Protein AF-A0A812TT25-F1 (afdb_monomer_lite)

Sequence (310 aa):
MDATADAKPEPTDAAASSKVSEPQVAGNPTLAGEDAKLSSTEPATPAPKAGKKRAAADGGAATKAAKRQKVELTVGDKGVFFTTVNTGGAANAKRDLQNLLEDVQGADAKMARQDENAPPGKPKFVPCTEAGKGSGLLKLVSDSPEPSKVVSQMLEAQRAGFLSTGMATASRLICRVLPLDNLCKPFLEDFRQLAQAVLPPHLGADVAATTWALEFKARNTNTLKKEAVLEVLDAIIPKGHHKVNLNDPAKCILVEVQPSWCGLSVVENWARLKKYNLHALTTPEDNKTKVSNAVFEEVKKPEEPNAKAE

Foldseek 3Di:
DDDDDDDDDDDDDDDDDDDDDDDDDDDDDDDDDDDDDDDDDDDDDDDDDDDDDDDDDDDDPPDDPPPLPQPDDAWQWWWKKFFWPALVCAVVLVVLVQVLLQVLVVVVQVVPDPDDDDRQPRFDFCWHPQDDRRMTITITPHPDDFQQVSLVSSLVVQLVVCVVPVARPGDNGIFFIGTFRTKFFQALVRLLVVCLVAPCVPQNPPDQAFEEEEDEDEDPDDRDDPVSNVVSVPVGHDPPRYHYDPQAGQWYWYWYHGNGMIGTDIHGCCVVSVNRTSNVSNDDPVPPPPPVVVVVVVVPDDDDDDDDDD

Radius of gyration: 32.61 Å; chains: 1; bounding box: 88×104×83 Å

pLDDT: mean 71.43, std 26.42, range [25.91, 98.25]

Secondary structure (DSSP, 8-state):
--------------------------------------------------------------------------TT--EEEEEESSSTTHHHHHHHHHHHHHHHHHHHHHHT-SS-S-PPPP--EEEES---TTEEEEEE-SS-S-HHHHHHHHHHHHHHHHHHHSS--S-TTEEEEEEESEEE-SSHHHHHHHHHHHSHHHHSTTSPP-EEEEEEEE-S--SS-HHHHHHHHHHHSPTTTSEE-SSS-SEEEEEEE-SS-EEEEEES-TTTTTTTBHHHHSS-GGGTHHHHHHHHHTT--PPPP-----

Structure (mmCIF, N/CA/C/O backbone):
data_AF-A0A812TT25-F1
#
_entry.id   AF-A0A812TT25-F1
#
loop_
_atom_site.group_PDB
_atom_site.id
_atom_site.type_symbol
_atom_site.label_atom_id
_atom_site.label_alt_id
_atom_site.label_comp_id
_atom_site.label_asym_id
_atom_site.label_entity_id
_atom_site.label_seq_id
_atom_site.pdbx_PDB_ins_code
_atom_site.Cartn_x
_atom_site.Cartn_y
_atom_site.Cartn_z
_atom_site.occupancy
_atom_site.B_iso_or_equiv
_atom_site.auth_seq_id
_atom_site.auth_comp_id
_atom_site.auth_asym_id
_atom_site.auth_atom_id
_atom_site.pdbx_PDB_model_num
ATOM 1 N N . MET A 1 1 ? 3.046 -49.286 -42.735 1.00 41.19 1 MET A N 1
ATOM 2 C CA . MET A 1 1 ? 3.312 -48.514 -43.965 1.00 41.19 1 MET A CA 1
ATOM 3 C C . MET A 1 1 ? 3.799 -47.154 -43.477 1.00 41.19 1 MET A C 1
ATOM 5 O O . MET A 1 1 ? 2.972 -46.293 -43.237 1.00 41.19 1 MET A O 1
ATOM 9 N N . ASP A 1 2 ? 4.997 -47.020 -42.913 1.00 34.22 2 ASP A N 1
ATOM 10 C CA . ASP A 1 2 ? 6.355 -47.307 -43.419 1.00 34.22 2 ASP A CA 1
ATOM 11 C C . ASP A 1 2 ? 6.834 -46.332 -44.514 1.00 34.22 2 ASP A C 1
ATOM 13 O O . ASP A 1 2 ? 6.044 -45.980 -45.388 1.00 34.22 2 ASP A O 1
ATOM 17 N N . ALA A 1 3 ? 8.129 -45.986 -44.431 1.00 38.94 3 ALA A N 1
ATOM 18 C CA . ALA A 1 3 ? 8.952 -44.970 -45.123 1.00 38.94 3 ALA A CA 1
ATOM 19 C C . ALA A 1 3 ? 8.911 -43.534 -44.518 1.00 38.94 3 ALA A C 1
ATOM 21 O O . ALA A 1 3 ? 7.866 -42.894 -44.557 1.00 38.94 3 ALA A O 1
ATOM 22 N N . THR A 1 4 ? 9.940 -42.964 -43.847 1.00 39.00 4 THR A N 1
ATOM 23 C CA . THR A 1 4 ? 11.412 -42.855 -44.118 1.00 39.00 4 THR A CA 1
ATOM 24 C C . THR A 1 4 ? 11.659 -41.981 -45.359 1.00 39.00 4 THR A C 1
ATOM 26 O O . THR A 1 4 ? 11.001 -42.223 -46.358 1.00 39.00 4 THR A O 1
ATOM 29 N N . ALA A 1 5 ? 12.535 -40.977 -45.478 1.00 41.97 5 ALA A N 1
ATOM 30 C CA . ALA A 1 5 ? 13.573 -40.261 -44.720 1.00 41.97 5 ALA A CA 1
ATOM 31 C C . ALA A 1 5 ? 13.762 -38.895 -45.445 1.00 41.97 5 ALA A C 1
ATOM 33 O O . ALA A 1 5 ? 13.260 -38.749 -46.556 1.00 41.97 5 ALA A O 1
ATOM 34 N N . ASP A 1 6 ? 14.458 -37.910 -44.862 1.00 37.94 6 ASP A N 1
ATOM 35 C CA . ASP A 1 6 ? 15.754 -37.414 -45.385 1.00 37.94 6 ASP A CA 1
ATOM 36 C C . ASP A 1 6 ? 16.294 -36.234 -44.551 1.00 37.94 6 ASP A C 1
ATOM 38 O O . ASP A 1 6 ? 15.542 -35.505 -43.902 1.00 37.94 6 ASP A O 1
ATOM 42 N N . ALA A 1 7 ? 17.616 -36.090 -44.520 1.00 38.34 7 ALA A N 1
ATOM 43 C CA . ALA A 1 7 ? 18.377 -35.340 -43.532 1.00 38.34 7 ALA A CA 1
ATOM 44 C C . ALA A 1 7 ? 19.439 -34.429 -44.176 1.00 38.34 7 ALA A C 1
ATOM 46 O O . ALA A 1 7 ? 20.181 -34.879 -45.039 1.00 38.34 7 ALA A O 1
ATOM 47 N N . LYS A 1 8 ? 19.620 -33.237 -43.569 1.00 38.69 8 LYS A N 1
ATOM 48 C CA . LYS A 1 8 ? 20.860 -32.409 -43.489 1.00 38.69 8 LYS A CA 1
ATOM 49 C C . LYS A 1 8 ? 21.307 -31.712 -44.825 1.00 38.69 8 LYS A C 1
ATOM 51 O O . LYS A 1 8 ? 20.919 -32.189 -45.882 1.00 38.69 8 LYS A O 1
ATOM 56 N N . PRO A 1 9 ? 22.106 -30.602 -44.835 1.00 50.44 9 PRO A N 1
ATOM 57 C CA . PRO A 1 9 ? 23.023 -30.212 -43.767 1.00 50.44 9 PRO A CA 1
ATOM 58 C C . PRO A 1 9 ? 23.307 -28.737 -43.401 1.00 50.44 9 PRO A C 1
ATOM 60 O O . PRO A 1 9 ? 23.050 -27.800 -44.145 1.00 50.44 9 PRO A O 1
ATOM 63 N N . GLU A 1 10 ? 23.889 -28.596 -42.197 1.00 40.06 10 GLU A N 1
ATOM 64 C CA . GLU A 1 10 ? 24.767 -27.499 -41.746 1.00 40.06 10 GLU A CA 1
ATOM 65 C C . GLU A 1 10 ? 26.017 -27.361 -42.629 1.00 40.06 10 GLU A C 1
ATOM 67 O O . GLU A 1 10 ? 26.459 -28.338 -43.240 1.00 40.06 10 GLU A O 1
ATOM 72 N N . PRO A 1 11 ? 26.697 -26.210 -42.521 1.00 49.78 11 PRO A N 1
ATOM 73 C CA . PRO A 1 11 ? 28.134 -26.270 -42.288 1.00 49.78 11 PRO A CA 1
ATOM 74 C C . PRO A 1 11 ? 28.608 -25.386 -41.122 1.00 49.78 11 PRO A C 1
ATOM 76 O O . PRO A 1 11 ? 28.204 -24.237 -40.951 1.00 49.78 11 PRO A O 1
ATOM 79 N N . THR A 1 12 ? 29.522 -25.972 -40.356 1.00 37.78 12 THR A N 1
ATOM 80 C CA . THR A 1 12 ? 30.489 -25.374 -39.430 1.00 37.78 12 THR A CA 1
ATOM 81 C C . THR A 1 12 ? 31.593 -24.627 -40.197 1.00 37.78 12 THR A C 1
ATOM 83 O O . THR A 1 12 ? 31.915 -25.030 -41.312 1.00 37.78 12 THR A O 1
ATOM 86 N N . ASP A 1 13 ? 32.208 -23.579 -39.628 1.00 31.45 13 ASP A N 1
ATOM 87 C CA . ASP A 1 13 ? 33.547 -23.640 -38.990 1.00 31.45 13 ASP A CA 1
ATOM 88 C C . ASP A 1 13 ? 34.232 -22.260 -38.773 1.00 31.45 13 ASP A C 1
ATOM 90 O O . ASP A 1 13 ? 34.031 -21.307 -39.521 1.00 31.45 13 ASP A O 1
ATOM 94 N N . ALA A 1 14 ? 35.126 -22.262 -37.776 1.00 32.16 14 ALA A N 1
ATOM 95 C CA . ALA A 1 14 ? 36.433 -21.593 -37.695 1.00 32.16 14 ALA A CA 1
ATOM 96 C C . ALA A 1 14 ? 36.598 -20.082 -37.369 1.00 32.16 14 ALA A C 1
ATOM 98 O O . ALA A 1 14 ? 36.587 -19.194 -38.216 1.00 32.16 14 ALA A O 1
ATOM 99 N N . ALA A 1 15 ? 36.915 -19.856 -36.086 1.00 30.48 15 ALA A N 1
ATOM 100 C CA . ALA A 1 15 ? 38.048 -19.108 -35.506 1.00 30.48 15 ALA A CA 1
ATOM 101 C C . ALA A 1 15 ? 39.016 -18.278 -36.392 1.00 30.48 15 ALA A C 1
ATOM 103 O O . ALA A 1 15 ? 39.596 -18.801 -37.338 1.00 30.48 15 ALA A O 1
ATOM 104 N N . ALA A 1 16 ? 39.385 -17.074 -35.912 1.00 32.28 16 ALA A N 1
ATOM 105 C CA . ALA A 1 16 ? 40.768 -16.558 -35.930 1.00 32.28 16 ALA A CA 1
ATOM 106 C C . ALA A 1 16 ? 40.976 -15.349 -34.986 1.00 32.28 16 ALA A C 1
ATOM 108 O O . ALA A 1 16 ? 40.164 -14.428 -34.923 1.00 32.28 16 ALA A O 1
ATOM 109 N N . SER A 1 17 ? 42.103 -15.379 -34.271 1.00 29.30 17 SER A N 1
ATOM 110 C CA . SER A 1 17 ? 42.603 -14.409 -33.289 1.00 29.30 17 SER A CA 1
ATOM 111 C C . SER A 1 17 ? 43.338 -13.189 -33.887 1.00 29.30 17 SER A C 1
ATOM 113 O O . SER A 1 17 ? 43.865 -13.246 -34.992 1.00 29.30 17 SER A O 1
ATOM 115 N N . SER A 1 18 ? 43.459 -12.157 -33.034 1.00 30.62 18 SER A N 1
ATOM 116 C CA . SER A 1 18 ? 44.638 -11.298 -32.752 1.00 30.62 18 SER A CA 1
ATOM 117 C C . SER A 1 18 ? 45.264 -10.359 -33.807 1.00 30.62 18 SER A C 1
ATOM 119 O O . SER A 1 18 ? 45.838 -10.788 -34.801 1.00 30.62 18 SER A O 1
ATOM 121 N N . LYS A 1 19 ? 45.350 -9.063 -33.441 1.00 31.25 19 LYS A N 1
ATOM 122 C CA . LYS A 1 19 ? 46.565 -8.196 -33.412 1.00 31.25 19 LYS A CA 1
ATOM 123 C C . LYS A 1 19 ? 46.183 -6.814 -32.838 1.00 31.25 19 LYS A C 1
ATOM 125 O O . LYS A 1 19 ? 45.211 -6.231 -33.290 1.00 31.25 19 LYS A O 1
ATOM 130 N N . VAL A 1 20 ? 46.708 -6.390 -31.682 1.00 29.56 20 VAL A N 1
ATOM 131 C CA . VAL A 1 20 ? 48.016 -5.730 -31.439 1.00 29.56 20 VAL A CA 1
ATOM 132 C C . VAL A 1 20 ? 48.133 -4.368 -32.127 1.00 29.56 20 VAL A C 1
ATOM 134 O O . VAL A 1 20 ? 48.333 -4.331 -33.336 1.00 29.56 20 VAL A O 1
ATOM 137 N N . SER A 1 21 ? 48.127 -3.294 -31.324 1.00 31.95 21 SER A N 1
ATOM 138 C CA . SER A 1 21 ? 48.966 -2.097 -31.525 1.00 31.95 21 SER A CA 1
ATOM 139 C C . SER A 1 21 ? 48.821 -1.099 -30.359 1.00 31.95 21 SER A C 1
ATOM 141 O O . SER A 1 21 ? 47.980 -0.207 -30.388 1.00 31.95 21 SER A O 1
ATOM 143 N N . GLU A 1 22 ? 49.662 -1.264 -29.338 1.00 31.08 22 GLU A N 1
ATOM 144 C CA . GLU A 1 22 ? 50.400 -0.165 -28.683 1.00 31.08 22 GLU A CA 1
ATOM 145 C C . GLU A 1 22 ? 51.738 -0.036 -29.455 1.00 31.08 22 GLU A C 1
ATOM 147 O O . GLU A 1 22 ? 52.138 -1.051 -30.048 1.00 31.08 22 GLU A O 1
ATOM 152 N N . PRO A 1 23 ? 52.456 1.116 -29.488 1.00 40.62 23 PRO A N 1
ATOM 153 C CA . PRO A 1 23 ? 53.221 1.525 -28.296 1.00 40.62 23 PRO A CA 1
ATOM 154 C C . PRO A 1 23 ? 53.642 3.022 -28.148 1.00 40.62 23 PRO A C 1
ATOM 156 O O . PRO A 1 23 ? 53.534 3.830 -29.065 1.00 40.62 23 PRO A O 1
ATOM 159 N N . GLN A 1 24 ? 54.268 3.278 -26.983 1.00 29.53 24 GLN A N 1
ATOM 160 C CA . GLN A 1 24 ? 55.264 4.313 -26.591 1.00 29.53 24 GLN A CA 1
ATOM 161 C C . GLN A 1 24 ? 54.741 5.687 -26.128 1.00 29.53 24 GLN A C 1
ATOM 163 O O . GLN A 1 24 ? 54.019 6.362 -26.844 1.00 29.53 24 GLN A O 1
ATOM 168 N N . VAL A 1 25 ? 54.968 6.128 -24.878 1.00 32.81 25 VAL A N 1
ATOM 169 C CA . VAL A 1 25 ? 56.215 6.396 -24.103 1.00 32.81 25 VAL A CA 1
ATOM 170 C C . VAL A 1 25 ? 57.034 7.578 -24.631 1.00 32.81 25 VAL A C 1
ATOM 172 O O . VAL A 1 25 ? 57.795 7.435 -25.578 1.00 32.81 25 VAL A O 1
ATOM 175 N N . ALA A 1 26 ? 56.936 8.700 -23.913 1.00 30.52 26 ALA A N 1
ATOM 176 C CA . ALA A 1 26 ? 57.970 9.695 -23.583 1.00 30.52 26 ALA A CA 1
ATOM 177 C C . ALA A 1 26 ? 57.250 10.773 -22.745 1.00 30.52 26 ALA A C 1
ATOM 179 O O . ALA A 1 26 ? 56.119 11.116 -23.057 1.00 30.52 26 ALA A O 1
ATOM 180 N N . GLY A 1 27 ? 57.732 11.360 -21.660 1.00 28.36 27 GLY A N 1
ATOM 181 C CA . GLY A 1 27 ? 59.030 11.446 -21.015 1.00 28.36 27 GLY A CA 1
ATOM 182 C C . GLY A 1 27 ? 58.914 12.683 -20.112 1.00 28.36 27 GLY A C 1
ATOM 183 O O . GLY A 1 27 ? 58.433 13.721 -20.558 1.00 28.36 27 GLY A O 1
ATOM 184 N N . ASN A 1 28 ? 59.264 12.562 -18.833 1.00 30.75 28 ASN A N 1
ATOM 185 C CA . ASN A 1 28 ? 59.378 13.712 -17.928 1.00 30.75 28 ASN A CA 1
ATOM 186 C C . ASN A 1 28 ? 60.620 14.540 -18.334 1.00 30.75 28 ASN A C 1
ATOM 188 O O . ASN A 1 28 ? 61.558 13.955 -18.888 1.00 30.75 28 ASN A O 1
ATOM 192 N N . PRO A 1 29 ? 60.694 15.848 -18.025 1.00 42.50 29 PRO A N 1
ATOM 193 C CA . PRO A 1 29 ? 61.458 16.187 -16.823 1.00 42.50 29 PRO A CA 1
ATOM 194 C C . PRO A 1 29 ? 60.989 17.421 -16.020 1.00 42.50 29 PRO A C 1
ATOM 196 O O . PRO A 1 29 ? 60.256 18.294 -16.469 1.00 42.50 29 PRO A O 1
ATOM 199 N N . THR A 1 30 ? 61.510 17.407 -14.796 1.00 27.84 30 THR A N 1
ATOM 200 C CA . THR A 1 30 ? 61.499 18.297 -13.626 1.00 27.84 30 THR A CA 1
ATOM 201 C C . THR A 1 30 ? 62.079 19.716 -13.827 1.00 27.84 30 THR A C 1
ATOM 203 O O . THR A 1 30 ? 62.842 19.933 -14.763 1.00 27.84 30 THR A O 1
ATOM 206 N N . LEU A 1 31 ? 61.856 20.564 -12.796 1.00 31.16 31 LEU A N 1
ATOM 207 C CA . LEU A 1 31 ? 62.651 21.713 -12.266 1.00 31.16 31 LEU A CA 1
ATOM 208 C C . LEU A 1 31 ? 62.048 23.103 -12.578 1.00 31.16 31 LEU A C 1
ATOM 210 O O . LEU A 1 31 ? 61.573 23.314 -13.681 1.00 31.16 31 LEU A O 1
ATOM 214 N N . ALA A 1 32 ? 62.047 24.127 -11.712 1.00 29.14 32 ALA A N 1
ATOM 215 C CA . ALA A 1 32 ? 62.509 24.347 -10.331 1.00 29.14 32 ALA A CA 1
ATOM 216 C C . ALA A 1 32 ? 62.041 25.752 -9.840 1.00 29.14 32 ALA A C 1
ATOM 218 O O . ALA A 1 32 ? 61.610 26.562 -10.660 1.00 29.14 32 ALA A O 1
ATOM 219 N N . GLY A 1 33 ? 62.218 26.036 -8.536 1.00 28.69 33 GLY A N 1
ATOM 220 C CA . GLY A 1 33 ? 62.351 27.382 -7.926 1.00 28.69 33 GLY A CA 1
ATOM 221 C C . GLY A 1 33 ? 61.237 27.743 -6.922 1.00 28.69 33 GLY A C 1
ATOM 222 O O . GLY A 1 33 ? 60.104 27.923 -7.352 1.00 28.69 33 GLY A O 1
ATOM 223 N N . GLU A 1 34 ? 61.409 27.686 -5.585 1.00 28.39 34 GLU A N 1
ATOM 224 C CA . GLU A 1 34 ? 62.194 28.583 -4.674 1.00 28.39 34 GLU A CA 1
ATOM 225 C C . GLU A 1 34 ? 61.792 30.070 -4.811 1.00 28.39 34 GLU A C 1
ATOM 227 O O . GLU A 1 34 ? 61.643 30.548 -5.927 1.00 28.39 34 GLU A O 1
ATOM 232 N N . ASP A 1 35 ? 61.637 30.932 -3.798 1.00 26.80 35 ASP A N 1
ATOM 233 C CA . ASP A 1 35 ? 61.625 30.895 -2.328 1.00 26.80 35 ASP A CA 1
ATOM 234 C C . ASP A 1 35 ? 61.236 32.319 -1.830 1.00 26.80 35 ASP A C 1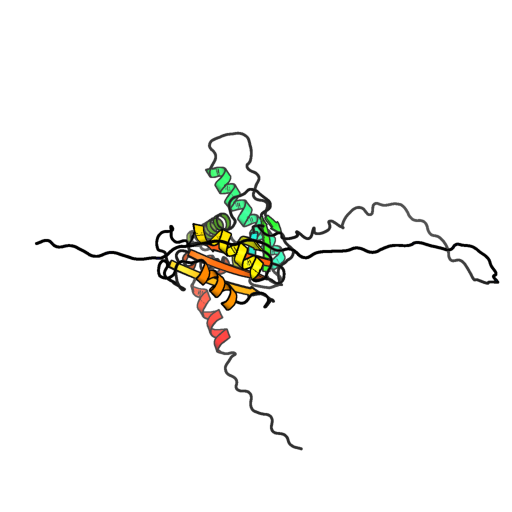
ATOM 236 O O . ASP A 1 35 ? 61.383 33.282 -2.581 1.00 26.80 35 ASP A O 1
ATOM 240 N N . ALA A 1 36 ? 60.872 32.448 -0.540 1.00 28.58 36 ALA A N 1
ATOM 241 C CA . ALA A 1 36 ? 61.045 33.640 0.336 1.00 28.58 36 ALA A CA 1
ATOM 242 C C . ALA A 1 36 ? 60.267 34.973 0.061 1.00 28.58 36 ALA A C 1
ATOM 244 O O . ALA A 1 36 ? 59.957 35.314 -1.067 1.00 28.58 36 ALA A O 1
ATOM 245 N N . LYS A 1 37 ? 59.975 35.903 1.000 1.00 26.70 37 LYS A N 1
ATOM 246 C CA . LYS A 1 37 ? 59.891 36.009 2.482 1.00 26.70 37 LYS A CA 1
ATOM 247 C C . LYS A 1 37 ? 59.516 37.483 2.859 1.00 26.70 37 LYS A C 1
ATOM 249 O O . LYS A 1 37 ? 60.154 38.396 2.362 1.00 26.70 37 LYS A O 1
ATOM 254 N N . LEU A 1 38 ? 58.536 37.659 3.768 1.00 27.84 38 LEU A N 1
ATOM 255 C CA . LEU A 1 38 ? 58.226 38.722 4.783 1.00 27.84 38 LEU A CA 1
ATOM 256 C C . LEU A 1 38 ? 58.366 40.274 4.595 1.00 27.84 38 LEU A C 1
ATOM 258 O O . LEU A 1 38 ? 59.394 40.777 4.165 1.00 27.84 38 LEU A O 1
ATOM 262 N N . SER A 1 39 ? 57.426 40.962 5.302 1.00 26.89 39 SER A N 1
ATOM 263 C CA . SER A 1 39 ? 57.513 42.242 6.088 1.00 26.89 39 SER A CA 1
ATOM 264 C C . SER A 1 39 ? 57.244 43.556 5.327 1.00 26.89 39 SER A C 1
ATOM 266 O O . SER A 1 39 ? 57.745 43.702 4.228 1.00 26.89 39 SER A O 1
ATOM 268 N N . SER A 1 40 ? 56.561 44.621 5.787 1.00 29.09 40 SER A N 1
ATOM 269 C CA . SER A 1 40 ? 55.782 45.073 6.972 1.00 29.09 40 SER A CA 1
ATOM 270 C C . SER A 1 40 ? 55.202 46.472 6.622 1.00 29.09 40 SER A C 1
ATOM 272 O O . SER A 1 40 ? 55.691 47.081 5.670 1.00 29.09 40 SER A O 1
ATOM 274 N N . THR A 1 41 ? 54.234 47.012 7.390 1.00 25.91 41 THR A N 1
ATOM 275 C CA . THR A 1 41 ? 54.197 48.375 8.022 1.00 25.91 41 THR A CA 1
ATOM 276 C C . THR A 1 41 ? 52.752 48.902 8.210 1.00 25.91 41 THR A C 1
ATOM 278 O O . THR A 1 41 ? 51.931 48.854 7.300 1.00 25.91 41 THR A O 1
ATOM 281 N N . GLU A 1 42 ? 52.471 49.383 9.425 1.00 29.00 42 GLU A N 1
ATOM 282 C CA . GLU A 1 42 ? 51.241 50.003 9.983 1.00 29.00 42 GLU A CA 1
ATOM 283 C C . GLU A 1 42 ? 51.224 51.551 9.765 1.00 29.00 42 GLU A C 1
ATOM 285 O O . GLU A 1 42 ? 52.270 52.042 9.327 1.00 29.00 42 GLU A O 1
ATOM 290 N N . PRO A 1 43 ? 50.153 52.365 10.050 1.00 35.91 43 PRO A N 1
ATOM 291 C CA . PRO A 1 43 ? 49.751 52.727 11.443 1.00 35.91 43 PRO A CA 1
ATOM 292 C C . PRO A 1 43 ? 48.290 53.235 11.762 1.00 35.91 43 PRO A C 1
ATOM 294 O O . PRO A 1 43 ? 47.587 53.767 10.911 1.00 35.91 43 PRO A O 1
ATOM 297 N N . ALA A 1 44 ? 47.935 53.162 13.068 1.00 26.22 44 ALA A N 1
ATOM 298 C CA . ALA A 1 44 ? 47.225 54.118 13.984 1.00 26.22 44 ALA A CA 1
ATOM 299 C C . ALA A 1 44 ? 45.671 54.416 14.006 1.00 26.22 44 ALA A C 1
ATOM 301 O O . ALA A 1 44 ? 45.157 55.177 13.196 1.00 26.22 44 ALA A O 1
ATOM 302 N N . THR A 1 45 ? 45.002 53.877 15.063 1.00 30.09 45 THR A N 1
ATOM 303 C CA . THR A 1 45 ? 43.990 54.308 16.122 1.00 30.09 45 THR A CA 1
ATOM 304 C C . THR A 1 45 ? 43.175 55.651 16.033 1.00 30.09 45 THR A C 1
ATOM 306 O O . THR A 1 45 ? 43.673 56.543 15.358 1.00 30.09 45 THR A O 1
ATOM 309 N N . PRO A 1 46 ? 42.030 55.930 16.773 1.00 37.88 46 PRO A N 1
ATOM 310 C CA . PRO A 1 46 ? 41.502 55.339 18.039 1.00 37.88 46 PRO A CA 1
ATOM 311 C C . PRO A 1 46 ? 39.950 55.189 18.290 1.00 37.88 46 PRO A C 1
ATOM 313 O O . PRO A 1 46 ? 39.114 55.475 17.444 1.00 37.88 46 PRO A O 1
ATOM 316 N N . ALA A 1 47 ? 39.613 54.693 19.505 1.00 30.91 47 ALA A N 1
ATOM 317 C CA . ALA A 1 47 ? 38.351 54.152 20.092 1.00 30.91 47 ALA A CA 1
ATOM 318 C C . ALA A 1 47 ? 37.147 55.114 20.358 1.00 30.91 47 ALA A C 1
ATOM 320 O O . ALA A 1 47 ? 37.297 56.320 20.170 1.00 30.91 47 ALA A O 1
ATOM 321 N N . PRO A 1 48 ? 35.972 54.633 20.883 1.00 34.72 48 PRO A N 1
ATOM 322 C CA . PRO A 1 48 ? 35.749 54.635 22.355 1.00 34.72 48 PRO A CA 1
ATOM 323 C C . PRO A 1 48 ? 34.783 53.580 23.010 1.00 34.72 48 PRO A C 1
ATOM 325 O O . PRO A 1 48 ? 33.787 53.156 22.443 1.00 34.72 48 PRO A O 1
ATOM 328 N N . LYS A 1 49 ? 35.076 53.301 24.301 1.00 27.73 49 LYS A N 1
ATOM 329 C CA . LYS A 1 49 ? 34.241 53.162 25.540 1.00 27.73 49 LYS A CA 1
ATOM 330 C C . LYS A 1 49 ? 33.196 52.035 25.803 1.00 27.73 49 LYS A C 1
ATOM 332 O O . LYS A 1 49 ? 32.061 52.051 25.355 1.00 27.73 49 LYS A O 1
ATOM 337 N N . ALA A 1 50 ? 33.612 51.192 26.761 1.00 28.55 50 ALA A N 1
ATOM 338 C CA . ALA A 1 50 ? 32.962 50.485 27.884 1.00 28.55 50 ALA A CA 1
ATOM 339 C C . ALA A 1 50 ? 31.448 50.621 28.209 1.00 28.55 50 ALA A C 1
ATOM 341 O O . ALA A 1 50 ? 30.940 51.710 28.468 1.00 28.55 50 ALA A O 1
ATOM 342 N N . GLY A 1 51 ? 30.818 49.457 28.457 1.00 28.12 51 GLY A N 1
ATOM 343 C CA . GLY A 1 51 ? 29.531 49.287 29.150 1.00 28.12 51 GLY A CA 1
ATOM 344 C C . GLY A 1 51 ? 29.430 47.960 29.937 1.00 28.12 51 GLY A C 1
ATOM 345 O O . GLY A 1 51 ? 29.247 46.897 29.363 1.00 28.12 51 GLY A O 1
ATOM 346 N N . LYS A 1 52 ? 29.599 48.066 31.262 1.00 30.14 52 LYS A N 1
ATOM 347 C CA . LYS A 1 52 ? 29.166 47.232 32.415 1.00 30.14 52 LYS A CA 1
ATOM 348 C C . LYS A 1 52 ? 28.763 45.740 32.252 1.00 30.14 52 LYS A C 1
ATOM 350 O O . LYS A 1 52 ? 27.707 45.396 31.735 1.00 30.14 52 LYS A O 1
ATOM 355 N N . LYS A 1 53 ? 29.540 44.888 32.941 1.00 28.38 53 LYS A N 1
ATOM 356 C CA . LYS A 1 53 ? 29.257 43.504 33.385 1.00 28.38 53 LYS A CA 1
ATOM 357 C C . LYS A 1 53 ? 28.011 43.414 34.293 1.00 28.38 53 LYS A C 1
ATOM 359 O O . LYS A 1 53 ? 27.904 44.171 35.257 1.00 28.38 53 LYS A O 1
ATOM 364 N N . ARG A 1 54 ? 27.181 42.383 34.094 1.00 28.62 54 ARG A N 1
ATOM 365 C CA . ARG A 1 54 ? 26.446 41.683 35.167 1.00 28.62 54 ARG A CA 1
ATOM 366 C C . ARG A 1 54 ? 26.670 40.180 35.012 1.00 28.62 54 ARG A C 1
ATOM 368 O O . ARG A 1 54 ? 26.425 39.626 33.948 1.00 28.62 54 ARG A O 1
ATOM 375 N N . ALA A 1 55 ? 27.176 39.559 36.072 1.00 30.19 55 ALA A N 1
ATOM 376 C CA . ALA A 1 55 ? 27.247 38.115 36.233 1.00 30.19 55 ALA A CA 1
ATOM 377 C C . ALA A 1 55 ? 25.905 37.606 36.779 1.00 30.19 55 ALA A C 1
ATOM 379 O O . ALA A 1 55 ? 25.360 38.216 37.699 1.00 30.19 55 ALA A O 1
ATOM 380 N N . ALA A 1 56 ? 25.405 36.496 36.241 1.00 27.61 56 ALA A N 1
ATOM 381 C CA . ALA A 1 56 ? 24.388 35.676 36.887 1.00 27.61 56 ALA A CA 1
ATOM 382 C C . ALA A 1 56 ? 24.572 34.210 36.467 1.00 27.61 56 ALA A C 1
ATOM 384 O O . ALA A 1 56 ? 24.412 33.868 35.302 1.00 27.61 56 ALA A O 1
ATOM 385 N N . ALA A 1 57 ? 24.998 33.432 37.462 1.00 28.02 57 ALA A N 1
ATOM 386 C CA . ALA A 1 57 ? 24.749 32.023 37.749 1.00 28.02 57 ALA A CA 1
ATOM 387 C C . ALA A 1 57 ? 24.492 31.026 36.601 1.00 28.02 57 ALA A C 1
ATOM 389 O O . ALA A 1 57 ? 23.492 31.068 35.890 1.00 28.02 57 ALA A O 1
ATOM 390 N N . ASP A 1 58 ? 25.404 30.056 36.577 1.00 30.59 58 ASP A N 1
ATOM 391 C CA . ASP A 1 58 ? 25.270 28.677 36.121 1.00 30.59 58 ASP A CA 1
ATOM 392 C C . ASP A 1 58 ? 23.916 28.034 36.487 1.00 30.59 58 ASP A C 1
ATOM 394 O O . ASP A 1 58 ? 23.390 28.216 37.587 1.00 30.59 58 ASP A O 1
ATOM 398 N N . GLY A 1 59 ? 23.356 27.290 35.534 1.00 27.39 59 GLY A N 1
ATOM 399 C CA . GLY A 1 59 ? 22.014 26.721 35.608 1.00 27.39 59 GLY A CA 1
ATOM 400 C C . GLY A 1 59 ? 21.608 25.991 34.328 1.00 27.39 59 GLY A C 1
ATOM 401 O O . GLY A 1 59 ? 20.692 26.413 33.633 1.00 27.39 59 GLY A O 1
ATOM 402 N N . GLY A 1 60 ? 22.315 24.905 34.002 1.00 34.16 60 GLY A N 1
ATOM 403 C CA . GLY A 1 60 ? 21.783 23.734 33.288 1.00 34.16 60 GLY A CA 1
ATOM 404 C C . GLY A 1 60 ? 20.928 23.958 32.031 1.00 34.16 60 GLY A C 1
ATOM 405 O O . GLY A 1 60 ? 19.747 23.621 32.018 1.00 34.16 60 GLY A O 1
ATOM 406 N N . ALA A 1 61 ? 21.535 24.378 30.918 1.00 30.14 61 ALA A N 1
ATOM 407 C CA . ALA A 1 61 ? 20.927 24.258 29.588 1.00 30.14 61 ALA A CA 1
ATOM 408 C C . ALA A 1 61 ? 21.223 22.880 28.965 1.00 30.14 61 ALA A C 1
ATOM 410 O O . ALA A 1 61 ? 21.828 22.764 27.902 1.00 30.14 61 ALA A O 1
ATOM 411 N N . ALA A 1 62 ? 20.792 21.815 29.634 1.00 42.78 62 ALA A N 1
ATOM 412 C CA . ALA A 1 62 ? 20.772 20.471 29.074 1.00 42.78 62 ALA A CA 1
ATOM 413 C C . ALA A 1 62 ? 19.328 19.979 29.055 1.00 42.78 62 ALA A C 1
ATOM 415 O O . ALA A 1 62 ? 18.904 19.324 29.996 1.00 42.78 62 ALA A O 1
ATOM 416 N N . THR A 1 63 ? 18.557 20.345 28.023 1.00 43.56 63 THR A N 1
ATOM 417 C CA . THR A 1 63 ? 17.498 19.522 27.390 1.00 43.56 63 THR A CA 1
ATOM 418 C C . THR A 1 63 ? 16.572 20.372 26.517 1.00 43.56 63 THR A C 1
ATOM 420 O O . THR A 1 63 ? 15.787 21.173 27.010 1.00 43.56 63 THR A O 1
ATOM 423 N N . LYS A 1 64 ? 16.647 20.138 25.200 1.00 34.81 64 LYS A N 1
ATOM 424 C CA . LYS A 1 64 ? 15.540 20.069 24.208 1.00 34.81 64 LYS A CA 1
ATOM 425 C C . LYS A 1 64 ? 16.061 20.195 22.769 1.00 34.81 64 LYS A C 1
ATOM 427 O O . LYS A 1 64 ? 15.411 20.733 21.887 1.00 34.81 64 LYS A O 1
ATOM 432 N N . ALA A 1 65 ? 17.218 19.598 22.507 1.00 32.72 65 ALA A N 1
ATOM 433 C CA . ALA A 1 65 ? 17.586 19.131 21.180 1.00 32.72 65 ALA A CA 1
ATOM 434 C C . ALA A 1 65 ? 17.607 17.598 21.211 1.00 32.72 65 ALA A C 1
ATOM 436 O O . ALA A 1 65 ? 18.616 16.966 20.919 1.00 32.72 65 ALA A O 1
ATOM 437 N N . ALA A 1 66 ? 16.473 16.981 21.571 1.00 38.91 66 ALA A N 1
ATOM 438 C CA . ALA A 1 66 ? 16.178 15.639 21.082 1.00 38.91 66 ALA A CA 1
ATOM 439 C C . ALA A 1 66 ? 15.962 15.796 19.574 1.00 38.91 66 ALA A C 1
ATOM 441 O O . ALA A 1 66 ? 14.847 15.986 19.087 1.00 38.91 66 ALA A O 1
ATOM 442 N N . LYS A 1 67 ? 17.092 15.889 18.870 1.00 40.38 67 LYS A N 1
ATOM 443 C CA . LYS A 1 67 ? 17.237 15.971 17.428 1.00 40.38 67 LYS A CA 1
ATOM 444 C C . LYS A 1 67 ? 16.329 14.881 16.880 1.00 40.38 67 LYS A C 1
ATOM 446 O O . LYS A 1 67 ? 16.616 13.705 17.074 1.00 40.38 67 LYS A O 1
ATOM 451 N N . ARG A 1 68 ? 15.187 15.268 16.296 1.00 45.97 68 ARG A N 1
ATOM 452 C CA . ARG A 1 68 ? 14.346 14.363 15.508 1.00 45.97 68 ARG A CA 1
ATOM 453 C C . ARG A 1 68 ? 15.291 13.730 14.501 1.00 45.97 68 ARG A C 1
ATOM 455 O O . ARG A 1 68 ? 15.715 14.400 13.564 1.00 45.97 68 ARG A O 1
ATOM 462 N N . GLN A 1 69 ? 15.722 12.508 14.776 1.00 46.84 69 GLN A N 1
ATOM 463 C CA . GLN A 1 69 ? 16.663 11.812 13.927 1.00 46.84 69 GLN A CA 1
ATOM 464 C C . GLN A 1 69 ? 15.930 11.622 12.605 1.00 46.84 69 GLN A C 1
ATOM 466 O O . GLN A 1 69 ? 14.879 10.983 12.566 1.00 46.84 69 GLN A O 1
ATOM 471 N N . LYS A 1 70 ? 16.405 12.293 11.553 1.00 53.72 70 LYS A N 1
ATOM 472 C CA . LYS A 1 70 ? 15.905 12.080 10.200 1.00 53.72 70 LYS A CA 1
ATOM 473 C C . LYS A 1 70 ? 16.226 10.623 9.891 1.00 53.72 70 LYS A C 1
ATOM 475 O O . LYS A 1 70 ? 17.392 10.280 9.728 1.00 53.72 70 LYS A O 1
ATOM 480 N N . VAL A 1 71 ? 15.219 9.760 9.961 1.00 62.06 71 VAL A N 1
ATOM 481 C CA . VAL A 1 71 ? 15.374 8.348 9.623 1.00 62.06 71 VAL A CA 1
ATOM 482 C C . VAL A 1 71 ? 15.553 8.303 8.115 1.00 62.06 71 VAL A C 1
ATOM 484 O O . VAL A 1 71 ? 14.593 8.524 7.380 1.00 62.06 71 VAL A O 1
ATOM 487 N N . GLU A 1 72 ? 16.794 8.119 7.680 1.00 68.06 72 GLU A N 1
ATOM 488 C CA . GLU A 1 72 ? 17.142 7.956 6.274 1.00 68.06 72 GLU A CA 1
ATOM 489 C C . GLU A 1 72 ? 16.601 6.612 5.780 1.00 68.06 72 GLU A C 1
ATOM 491 O O . GLU A 1 72 ? 16.745 5.585 6.454 1.00 68.06 72 GLU A O 1
ATOM 496 N N . LEU A 1 73 ? 15.903 6.650 4.645 1.00 77.94 73 LEU A N 1
ATOM 497 C CA . LEU A 1 73 ? 15.363 5.465 3.995 1.00 77.94 73 LEU A CA 1
ATOM 498 C C . LEU A 1 73 ? 16.414 4.903 3.043 1.00 77.94 73 LEU A C 1
ATOM 500 O O . LEU A 1 73 ? 16.908 5.604 2.159 1.00 77.94 73 LEU A O 1
ATOM 504 N N . THR A 1 74 ? 16.737 3.633 3.223 1.00 79.19 74 THR A N 1
ATOM 505 C CA . THR A 1 74 ? 17.636 2.867 2.366 1.00 79.19 74 THR A CA 1
ATOM 506 C C . THR A 1 74 ? 16.842 1.903 1.496 1.00 79.19 74 THR A C 1
ATOM 508 O O . THR A 1 74 ? 15.744 1.475 1.853 1.00 79.19 74 THR A O 1
ATOM 511 N N . VAL A 1 75 ? 17.397 1.552 0.335 1.00 81.75 75 VAL A N 1
ATOM 512 C CA . VAL A 1 75 ? 16.807 0.531 -0.542 1.00 81.75 75 VAL A CA 1
ATOM 513 C C . VAL A 1 75 ? 16.686 -0.784 0.238 1.00 81.75 75 VAL A C 1
ATOM 515 O O . VAL A 1 75 ? 17.638 -1.191 0.900 1.00 81.75 75 VAL A O 1
ATOM 518 N N . GLY A 1 76 ? 15.514 -1.417 0.188 1.00 81.00 76 GLY A N 1
ATOM 519 C CA . GLY A 1 76 ? 15.193 -2.631 0.947 1.00 81.00 76 GLY A CA 1
ATOM 520 C C . GLY A 1 76 ? 14.553 -2.384 2.316 1.00 81.00 76 GLY A C 1
ATOM 521 O O . GLY A 1 76 ? 14.131 -3.339 2.967 1.00 81.00 76 GLY A O 1
ATOM 522 N N . ASP A 1 77 ? 14.420 -1.126 2.749 1.00 89.44 77 ASP A N 1
ATOM 523 C CA . ASP A 1 77 ? 13.632 -0.812 3.938 1.00 89.44 77 ASP A CA 1
ATOM 524 C C . ASP A 1 77 ? 12.170 -1.229 3.757 1.00 89.44 77 ASP A C 1
ATOM 526 O O . ASP A 1 77 ? 11.608 -1.163 2.662 1.00 89.44 77 ASP A O 1
ATOM 530 N N . LYS A 1 78 ? 11.533 -1.599 4.868 1.00 93.06 78 LYS A N 1
ATOM 531 C CA . LYS A 1 78 ? 10.110 -1.938 4.921 1.00 93.06 78 LYS A CA 1
ATOM 532 C C . LYS A 1 78 ? 9.361 -0.911 5.755 1.00 93.06 78 LYS A C 1
ATOM 534 O O . LYS A 1 78 ? 9.920 -0.309 6.677 1.00 93.06 78 LYS A O 1
ATOM 539 N N . GLY A 1 79 ? 8.078 -0.719 5.485 1.00 93.38 79 GLY A N 1
ATOM 540 C CA . GLY A 1 79 ? 7.281 0.218 6.259 1.00 93.38 79 GLY A CA 1
ATOM 541 C C . GLY A 1 79 ? 5.787 0.171 5.997 1.00 93.38 79 GLY A C 1
ATOM 542 O O . GLY A 1 79 ? 5.274 -0.636 5.230 1.00 93.38 79 GLY A O 1
ATOM 543 N N . VAL A 1 80 ? 5.080 1.069 6.670 1.00 95.19 80 VAL A N 1
ATOM 544 C CA . VAL A 1 80 ? 3.643 1.277 6.526 1.00 95.19 80 VAL A CA 1
ATOM 545 C C . VAL A 1 80 ? 3.410 2.740 6.199 1.00 95.19 80 VAL A C 1
ATOM 547 O O . VAL A 1 80 ? 3.722 3.631 6.995 1.00 95.19 80 VAL A O 1
ATOM 550 N N . PHE A 1 81 ? 2.867 2.993 5.017 1.00 95.44 81 PHE A N 1
ATOM 551 C CA . PHE A 1 81 ? 2.444 4.319 4.604 1.00 95.44 81 PHE A CA 1
ATOM 552 C C . PHE A 1 81 ? 0.982 4.531 4.972 1.00 95.44 81 PHE A C 1
ATOM 554 O O . PHE A 1 81 ? 0.151 3.645 4.806 1.00 95.44 81 PHE A O 1
ATOM 561 N N . PHE A 1 82 ? 0.634 5.714 5.457 1.00 94.81 82 PHE A N 1
ATOM 562 C CA . PHE A 1 82 ? -0.748 6.037 5.771 1.00 94.81 82 PHE A CA 1
ATOM 563 C C . PHE A 1 82 ? -1.121 7.429 5.292 1.00 94.81 82 PHE A C 1
ATOM 565 O O . PHE A 1 82 ? -0.294 8.338 5.195 1.00 94.81 82 PHE A O 1
ATOM 572 N N . THR A 1 83 ? -2.410 7.604 5.029 1.00 93.75 83 THR A N 1
ATOM 573 C CA . THR A 1 83 ? -3.006 8.905 4.719 1.00 93.75 83 THR A CA 1
ATOM 574 C C . THR A 1 83 ? -4.052 9.239 5.756 1.00 93.75 83 THR A C 1
ATOM 576 O O . THR A 1 83 ? -4.778 8.348 6.197 1.00 93.75 83 THR A O 1
ATOM 579 N N . THR A 1 84 ? -4.191 10.511 6.091 1.00 92.31 84 THR A N 1
ATOM 580 C CA . THR A 1 84 ? -5.213 10.993 7.015 1.00 92.31 84 THR A CA 1
ATOM 581 C C . THR A 1 84 ? -6.389 11.628 6.289 1.00 92.31 84 THR A C 1
ATOM 583 O O . THR A 1 84 ? -6.286 12.016 5.127 1.00 92.31 84 THR A O 1
ATOM 586 N N . VAL A 1 85 ? -7.528 11.720 6.975 1.00 87.75 85 VAL A N 1
ATOM 587 C CA . VAL A 1 85 ? -8.738 12.374 6.445 1.00 87.75 85 VAL A CA 1
ATOM 588 C C . VAL A 1 85 ? -8.520 13.881 6.275 1.00 87.75 85 VAL A C 1
ATOM 590 O O . VAL A 1 85 ? -8.989 14.479 5.313 1.00 87.75 85 VAL A O 1
ATOM 593 N N . ASN A 1 86 ? -7.769 14.496 7.190 1.00 85.38 86 ASN A N 1
ATOM 594 C CA . ASN A 1 86 ? -7.404 15.909 7.153 1.00 85.38 86 ASN A CA 1
ATOM 595 C C . ASN A 1 86 ? -5.887 16.091 7.289 1.00 85.38 86 ASN A C 1
ATOM 597 O O . ASN A 1 86 ? -5.174 15.212 7.768 1.00 85.38 86 ASN A O 1
ATOM 601 N N . THR A 1 87 ? -5.365 17.245 6.884 1.00 81.81 87 THR A N 1
ATOM 602 C CA . THR A 1 87 ? -3.915 17.507 6.895 1.00 81.81 87 THR A CA 1
ATOM 603 C C . THR A 1 87 ? -3.343 17.727 8.299 1.00 81.81 87 THR A C 1
ATOM 605 O O . THR A 1 87 ? -2.172 17.422 8.526 1.00 81.81 87 THR A O 1
ATOM 608 N N . GLY A 1 88 ? -4.154 18.212 9.247 1.00 78.69 88 GLY A N 1
ATOM 609 C CA . GLY A 1 88 ? -3.738 18.523 10.622 1.00 78.69 88 GLY A CA 1
ATOM 610 C C . GLY A 1 88 ? -3.646 17.319 11.568 1.00 78.69 88 GLY A C 1
ATOM 611 O O . GLY A 1 88 ? -2.960 17.391 12.584 1.00 78.69 88 GLY A O 1
ATOM 612 N N . GLY A 1 89 ? -4.291 16.195 11.241 1.00 79.50 89 GLY A N 1
ATOM 613 C CA . GLY A 1 89 ? -4.346 15.007 12.099 1.00 79.50 89 GLY A CA 1
ATOM 614 C C . GLY A 1 89 ? -3.133 14.080 12.014 1.00 79.50 89 GLY A C 1
ATOM 615 O O . GLY A 1 89 ? -3.072 13.109 12.763 1.00 79.50 89 GLY A O 1
ATOM 616 N N . ALA A 1 90 ? -2.165 14.353 11.131 1.00 83.12 90 ALA A N 1
ATOM 617 C CA . ALA A 1 90 ? -1.083 13.419 10.808 1.00 83.12 90 ALA A CA 1
ATOM 618 C C . ALA A 1 90 ? -0.256 12.978 12.027 1.00 83.12 90 ALA A C 1
ATOM 620 O O . ALA A 1 90 ? 0.095 11.808 12.124 1.00 83.12 90 ALA A O 1
ATOM 621 N N . ALA A 1 91 ? 0.029 13.871 12.981 1.00 84.25 91 ALA A N 1
ATOM 622 C CA . ALA A 1 91 ? 0.824 13.526 14.163 1.00 84.25 91 ALA A CA 1
ATOM 623 C C . ALA A 1 91 ? 0.097 12.559 15.114 1.00 84.25 91 ALA A C 1
ATOM 625 O O . ALA A 1 91 ? 0.706 11.600 15.589 1.00 84.25 91 ALA A O 1
ATOM 626 N N . ASN A 1 92 ? -1.195 12.791 15.354 1.00 87.19 92 ASN A N 1
ATOM 627 C CA . ASN A 1 92 ? -2.022 11.933 16.204 1.00 87.19 92 ASN A CA 1
ATOM 628 C C . ASN A 1 92 ? -2.307 10.604 15.503 1.00 87.19 92 ASN A C 1
ATOM 630 O O . ASN A 1 92 ? -2.029 9.554 16.065 1.00 87.19 92 ASN A O 1
ATOM 634 N N . ALA A 1 93 ? -2.707 10.654 14.227 1.00 89.44 93 ALA A N 1
ATOM 635 C CA . ALA A 1 93 ? -2.892 9.474 13.387 1.00 89.44 93 ALA A CA 1
ATOM 636 C C . ALA A 1 93 ? -1.651 8.574 13.366 1.00 89.44 93 ALA A C 1
ATOM 638 O O . ALA A 1 93 ? -1.766 7.356 13.399 1.00 89.44 93 ALA A O 1
ATOM 639 N N . LYS A 1 94 ? -0.456 9.173 13.355 1.00 88.50 94 LYS A N 1
ATOM 640 C CA . LYS A 1 94 ? 0.806 8.438 13.421 1.00 88.50 94 LYS A CA 1
ATOM 641 C C . LYS A 1 94 ? 0.962 7.655 14.721 1.00 88.50 94 LYS A C 1
ATOM 643 O O . LYS A 1 94 ? 1.357 6.497 14.681 1.00 88.50 94 LYS A O 1
ATOM 648 N N . ARG A 1 95 ? 0.692 8.300 15.861 1.00 88.50 95 ARG A N 1
ATOM 649 C CA . ARG A 1 95 ? 0.772 7.668 17.184 1.00 88.50 95 ARG A CA 1
ATOM 650 C C . ARG A 1 95 ? -0.271 6.563 17.313 1.00 88.50 95 ARG A C 1
ATOM 652 O O . ARG A 1 95 ? 0.057 5.475 17.766 1.00 88.50 95 ARG A O 1
ATOM 659 N N . ASP A 1 96 ? -1.490 6.838 16.867 1.00 90.25 96 ASP A N 1
ATOM 660 C CA . ASP A 1 96 ? -2.586 5.876 16.909 1.00 90.25 96 ASP A CA 1
ATOM 661 C C . ASP A 1 96 ? -2.280 4.654 16.041 1.00 90.25 96 ASP A C 1
ATOM 663 O O . ASP A 1 96 ? -2.454 3.525 16.487 1.00 90.25 96 ASP A O 1
ATOM 667 N N . LEU A 1 97 ? -1.764 4.865 14.824 1.00 91.62 97 LEU A N 1
ATOM 668 C CA . LEU A 1 97 ? -1.364 3.774 13.940 1.00 91.62 97 LEU A CA 1
ATOM 669 C C . LEU A 1 97 ? -0.234 2.946 14.548 1.00 91.62 97 LEU A C 1
ATOM 671 O O . LEU A 1 97 ? -0.283 1.724 14.489 1.00 91.62 97 LEU A O 1
ATOM 675 N N . GLN A 1 98 ? 0.767 3.597 15.138 1.00 90.00 98 GLN A N 1
ATOM 676 C CA . GLN A 1 98 ? 1.862 2.892 15.791 1.00 90.00 98 GLN A CA 1
ATOM 677 C C . GLN A 1 98 ? 1.342 1.980 16.916 1.00 90.00 98 GLN A C 1
ATOM 679 O O . GLN A 1 98 ? 1.691 0.805 16.939 1.00 90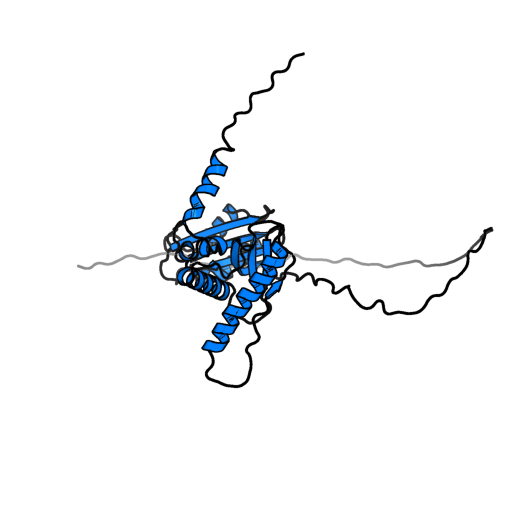.00 98 GLN A O 1
ATOM 684 N N . ASN A 1 99 ? 0.451 2.482 17.778 1.00 88.44 99 ASN A N 1
ATOM 685 C CA . ASN A 1 99 ? -0.166 1.674 18.833 1.00 88.44 99 ASN A CA 1
ATOM 686 C C . ASN A 1 99 ? -0.970 0.498 18.251 1.00 88.44 99 ASN A C 1
ATOM 688 O O . ASN A 1 99 ? -0.810 -0.633 18.694 1.00 88.44 99 ASN A O 1
ATOM 692 N N . LEU A 1 100 ? -1.784 0.745 17.216 1.00 89.06 100 LEU A N 1
ATOM 693 C CA . LEU A 1 100 ? -2.594 -0.293 16.567 1.00 89.06 100 LEU A CA 1
ATOM 694 C C . LEU A 1 100 ? -1.741 -1.421 15.973 1.00 89.06 100 LEU A C 1
ATOM 696 O O . LEU A 1 100 ? -2.118 -2.588 16.065 1.00 89.06 100 LEU A O 1
ATOM 700 N N . LEU A 1 101 ? -0.608 -1.081 15.354 1.00 88.62 101 LEU A N 1
ATOM 701 C CA . LEU A 1 101 ? 0.319 -2.069 14.800 1.00 88.62 101 LEU A CA 1
ATOM 702 C C . LEU A 1 101 ? 0.988 -2.884 15.920 1.00 88.62 101 LEU A C 1
ATOM 704 O O . LEU A 1 101 ? 1.065 -4.107 15.825 1.00 88.62 101 LEU A O 1
ATOM 708 N N . GLU A 1 102 ? 1.406 -2.227 17.005 1.00 83.44 102 GLU A N 1
ATOM 709 C CA . GLU A 1 102 ? 2.029 -2.886 18.160 1.00 83.44 102 GLU A CA 1
ATOM 710 C C . GLU A 1 102 ? 1.052 -3.806 18.928 1.00 83.44 102 GLU A C 1
ATOM 712 O O . GLU A 1 102 ? 1.460 -4.867 19.411 1.00 83.44 102 GLU A O 1
ATOM 717 N N . ASP A 1 103 ? -0.233 -3.445 19.013 1.00 81.25 103 ASP A N 1
ATOM 718 C CA . ASP A 1 103 ? -1.266 -4.209 19.730 1.00 81.25 103 ASP A CA 1
ATOM 719 C C . ASP A 1 103 ? -1.598 -5.540 19.044 1.00 81.25 103 ASP A C 1
ATOM 721 O O . ASP A 1 103 ? -1.677 -6.583 19.699 1.00 81.25 103 ASP A O 1
ATOM 725 N N . VAL A 1 104 ? -1.743 -5.525 17.716 1.00 75.69 104 VAL A N 1
ATOM 726 C CA . VAL A 1 104 ? -2.062 -6.722 16.913 1.00 75.69 104 VAL A CA 1
ATOM 727 C C . VAL A 1 104 ? -0.948 -7.759 17.030 1.00 75.69 104 VAL A C 1
ATOM 729 O O . VAL A 1 104 ? -1.203 -8.948 17.204 1.00 75.69 104 VAL A O 1
ATOM 732 N N . GLN A 1 105 ? 0.302 -7.305 17.041 1.00 64.44 105 GLN A N 1
ATOM 733 C CA . GLN A 1 105 ? 1.463 -8.187 17.138 1.00 64.44 105 GLN A CA 1
ATOM 734 C C . GLN A 1 105 ? 1.708 -8.662 18.575 1.00 64.44 105 GLN A C 1
ATOM 736 O O . GLN A 1 105 ? 2.200 -9.769 18.790 1.00 64.44 105 GLN A O 1
ATOM 741 N N . GLY A 1 106 ? 1.317 -7.865 19.573 1.00 58.03 106 GLY A N 1
ATOM 742 C CA . GLY A 1 106 ? 1.290 -8.288 20.971 1.00 58.03 106 GLY A CA 1
ATOM 743 C C . GLY A 1 106 ? 0.274 -9.401 21.246 1.00 58.03 106 GLY A C 1
ATOM 744 O O . GLY A 1 106 ? 0.512 -10.222 22.131 1.00 58.03 106 GLY A O 1
ATOM 745 N N . ALA A 1 107 ? -0.834 -9.446 20.503 1.00 56.94 107 ALA A N 1
ATOM 746 C CA . ALA A 1 107 ? -1.811 -10.532 20.575 1.00 56.94 107 ALA A CA 1
ATOM 747 C C . ALA A 1 107 ? -1.301 -11.811 19.886 1.00 56.94 107 ALA A C 1
ATOM 749 O O . ALA A 1 107 ? -1.397 -12.889 20.470 1.00 56.94 107 ALA A O 1
ATOM 750 N N . ASP A 1 108 ? -0.674 -11.684 18.712 1.00 52.62 108 ASP A N 1
ATOM 751 C CA . ASP A 1 108 ? -0.087 -12.809 17.965 1.00 52.62 108 ASP A CA 1
ATOM 752 C C . ASP A 1 108 ? 1.063 -13.469 18.758 1.00 52.62 108 ASP A C 1
ATOM 754 O O . ASP A 1 108 ? 1.073 -14.675 19.001 1.00 52.62 108 ASP A O 1
ATOM 758 N N . ALA A 1 109 ? 1.957 -12.655 19.340 1.00 51.38 109 ALA A N 1
ATOM 759 C CA . ALA A 1 109 ? 3.023 -13.132 20.224 1.00 51.38 109 ALA A CA 1
ATOM 760 C C . ALA A 1 109 ? 2.509 -13.821 21.502 1.00 51.38 109 ALA A C 1
ATOM 762 O O . ALA A 1 109 ? 3.243 -14.608 22.095 1.00 51.38 109 ALA A O 1
ATOM 763 N N . LYS A 1 110 ? 1.280 -13.528 21.950 1.00 48.25 110 LYS A N 1
ATOM 764 C CA . LYS A 1 110 ? 0.644 -14.190 23.101 1.00 48.25 110 LYS A CA 1
ATOM 765 C C . LYS A 1 110 ? -0.080 -15.479 22.709 1.00 48.25 110 LYS A C 1
ATOM 767 O O . LYS A 1 110 ? -0.074 -16.412 23.501 1.00 48.25 110 LYS A O 1
ATOM 772 N N . MET A 1 111 ? -0.674 -15.550 21.517 1.00 46.28 111 MET A N 1
ATOM 773 C CA . MET A 1 111 ? -1.299 -16.777 21.001 1.00 46.28 111 MET A CA 1
ATOM 774 C C . MET A 1 111 ? -0.266 -17.817 20.545 1.00 46.28 111 MET A C 1
ATOM 77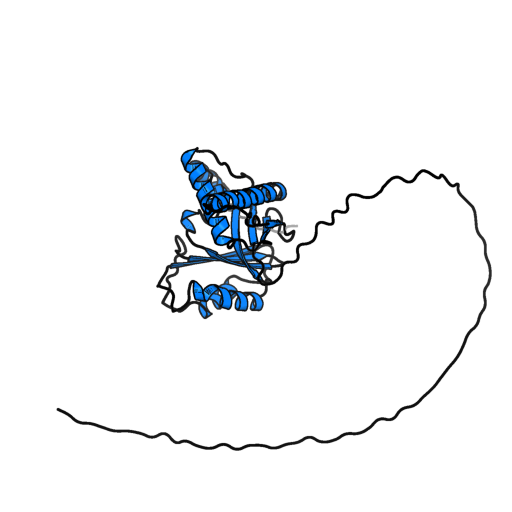6 O O . MET A 1 111 ? -0.523 -19.009 20.663 1.00 46.28 111 MET A O 1
ATOM 780 N N . ALA A 1 112 ? 0.918 -17.392 20.097 1.00 48.75 112 ALA A N 1
ATOM 781 C CA . ALA A 1 112 ? 1.995 -18.278 19.652 1.00 48.75 112 ALA A CA 1
ATOM 782 C C . ALA A 1 112 ? 2.865 -18.868 20.790 1.00 48.75 112 ALA A C 1
ATOM 784 O O . ALA A 1 112 ? 3.961 -19.360 20.522 1.00 48.75 112 ALA A O 1
ATOM 785 N N . ARG A 1 113 ? 2.443 -18.796 22.066 1.00 50.50 113 ARG A N 1
ATOM 786 C CA . ARG A 1 113 ? 3.279 -19.190 23.217 1.00 50.50 113 ARG A CA 1
ATOM 787 C C . ARG A 1 113 ? 2.600 -20.161 24.172 1.00 50.50 113 ARG A C 1
ATOM 789 O O . ARG A 1 113 ? 1.726 -19.779 24.943 1.00 50.50 113 ARG A O 1
ATOM 796 N N . GLN A 1 114 ? 3.122 -21.384 24.173 1.00 44.53 114 GLN A N 1
ATOM 797 C CA . GLN A 1 114 ? 3.030 -22.339 25.277 1.00 44.53 114 GLN A CA 1
ATOM 798 C C . GLN A 1 114 ? 4.367 -22.506 26.030 1.00 44.53 114 GLN A C 1
ATOM 800 O O . GLN A 1 114 ? 4.424 -23.328 26.934 1.00 44.53 114 GLN A O 1
ATOM 805 N N . ASP A 1 115 ? 5.414 -21.726 25.717 1.00 39.75 115 ASP A N 1
ATOM 806 C CA . ASP A 1 115 ? 6.740 -21.874 26.341 1.00 39.75 115 ASP A CA 1
ATOM 807 C C . ASP A 1 115 ? 7.273 -20.575 26.970 1.00 39.75 115 ASP A C 1
ATOM 809 O O . ASP A 1 115 ? 7.162 -19.477 26.405 1.00 39.75 115 ASP A O 1
ATOM 813 N N . GLU A 1 116 ? 7.827 -20.722 28.175 1.00 47.88 116 GLU A N 1
ATOM 814 C CA . GLU A 1 116 ? 8.398 -19.665 29.006 1.00 47.88 116 GLU A CA 1
ATOM 815 C C . GLU A 1 116 ? 9.757 -19.172 28.476 1.00 47.88 116 GLU A C 1
ATOM 817 O O . GLU A 1 116 ? 10.587 -19.924 27.978 1.00 47.88 116 GLU A O 1
ATOM 822 N N . ASN A 1 117 ? 10.015 -17.887 28.738 1.00 50.75 117 ASN A N 1
ATOM 823 C CA . ASN A 1 117 ? 11.348 -17.288 28.875 1.00 50.75 117 ASN A CA 1
ATOM 824 C C . ASN A 1 117 ? 12.091 -16.767 27.617 1.00 50.75 117 ASN A C 1
ATOM 826 O O . ASN A 1 117 ? 13.225 -17.139 27.343 1.00 50.75 117 ASN A O 1
ATOM 830 N N . ALA A 1 118 ? 11.469 -15.814 26.904 1.00 37.66 118 ALA A N 1
ATOM 831 C CA . ALA A 1 118 ? 12.082 -14.576 26.358 1.00 37.66 118 ALA A CA 1
ATOM 832 C C . ALA A 1 118 ? 11.028 -13.800 25.532 1.00 37.66 118 ALA A C 1
ATOM 834 O O . ALA A 1 118 ? 10.369 -14.413 24.691 1.00 37.66 118 ALA A O 1
ATOM 835 N N . PRO A 1 119 ? 10.786 -12.484 25.713 1.00 49.81 119 PRO A N 1
ATOM 836 C CA . PRO A 1 119 ? 9.849 -11.744 24.857 1.00 49.81 119 PRO A CA 1
ATOM 837 C C . PRO A 1 119 ? 10.408 -11.622 23.426 1.00 49.81 119 PRO A C 1
ATOM 839 O O . PRO A 1 119 ? 11.577 -11.261 23.280 1.00 49.81 119 PRO A O 1
ATOM 842 N N . PRO A 1 120 ? 9.619 -11.868 22.358 1.00 47.81 120 PRO A N 1
ATOM 843 C CA . PRO A 1 120 ? 10.071 -11.526 21.020 1.00 47.81 120 PRO A CA 1
ATOM 844 C C . PRO A 1 120 ? 10.039 -9.995 20.951 1.00 47.81 120 PRO A C 1
ATOM 846 O O . PRO A 1 120 ? 9.085 -9.359 21.413 1.00 47.81 120 PRO A O 1
ATOM 849 N N . GLY A 1 121 ? 11.109 -9.372 20.464 1.00 54.41 121 GLY A N 1
ATOM 850 C CA . GLY A 1 121 ? 11.172 -7.914 20.394 1.00 54.41 121 GLY A CA 1
ATOM 851 C C . GLY A 1 121 ? 9.923 -7.378 19.698 1.00 54.41 121 GLY A C 1
ATOM 852 O O . GLY A 1 121 ? 9.634 -7.779 18.573 1.00 54.41 121 GLY A O 1
ATOM 853 N N . LYS A 1 122 ? 9.147 -6.519 20.376 1.00 58.28 122 LYS A N 1
ATOM 854 C CA . LYS A 1 122 ? 7.973 -5.919 19.743 1.00 58.28 122 LYS A CA 1
ATOM 855 C C . LYS A 1 122 ? 8.440 -5.206 18.468 1.00 58.28 122 LYS A C 1
ATOM 857 O O . LYS A 1 122 ? 9.378 -4.413 18.575 1.00 58.28 122 LYS A O 1
ATOM 862 N N . PRO A 1 123 ? 7.825 -5.457 17.309 1.00 59.06 123 PRO A N 1
ATOM 863 C CA . PRO A 1 123 ? 7.995 -4.677 16.092 1.00 59.06 123 PRO A CA 1
ATOM 864 C C . PRO A 1 123 ? 8.051 -3.188 16.376 1.00 59.06 123 PRO A C 1
ATOM 866 O O . PRO A 1 123 ? 7.067 -2.573 16.776 1.00 59.06 123 PRO A O 1
ATOM 869 N N . LYS A 1 124 ? 9.229 -2.603 16.189 1.00 78.88 124 LYS A N 1
ATOM 870 C CA . LYS A 1 124 ? 9.419 -1.174 16.386 1.00 78.88 124 LYS A CA 1
ATOM 871 C C . LYS A 1 124 ? 9.202 -0.491 15.057 1.00 78.88 124 LYS A C 1
ATOM 873 O O . LYS A 1 124 ? 10.069 -0.518 14.184 1.00 78.88 124 LYS A O 1
ATOM 878 N N . PHE A 1 125 ? 8.036 0.118 14.924 1.00 84.50 125 PHE A N 1
ATOM 879 C CA . PHE A 1 125 ? 7.773 1.067 13.862 1.00 84.50 125 PHE A CA 1
ATOM 880 C C . PHE A 1 125 ? 8.311 2.427 14.284 1.00 84.50 125 PHE A C 1
ATOM 882 O O . PHE A 1 125 ? 7.815 3.043 15.226 1.00 84.50 125 PHE A O 1
ATOM 889 N N . VAL A 1 126 ? 9.348 2.900 13.596 1.00 86.44 126 VAL A N 1
ATOM 890 C CA . VAL A 1 126 ? 9.876 4.242 13.820 1.00 86.44 126 VAL A CA 1
ATOM 891 C C . VAL A 1 126 ? 9.292 5.200 12.796 1.00 86.44 126 VAL A C 1
ATOM 893 O O . VAL A 1 126 ? 9.231 4.902 11.601 1.00 86.44 126 VAL A O 1
ATOM 896 N N . PRO A 1 127 ? 8.876 6.390 13.221 1.00 84.00 127 PRO A N 1
ATOM 897 C CA . PRO A 1 127 ? 8.388 7.364 12.274 1.00 84.00 127 PRO A CA 1
ATOM 898 C C . PRO A 1 127 ? 9.464 7.896 11.336 1.00 84.00 127 PRO A C 1
ATOM 900 O O . PRO A 1 127 ? 10.498 8.381 11.792 1.00 84.00 127 PRO A O 1
ATOM 903 N N . CYS A 1 128 ? 9.153 7.932 10.046 1.00 81.44 128 CYS A N 1
ATOM 904 C CA . CYS A 1 128 ? 9.932 8.664 9.064 1.00 81.44 128 CYS A CA 1
ATOM 905 C C . CYS A 1 128 ? 9.302 10.044 8.826 1.00 81.44 128 CYS A C 1
ATOM 907 O O . CYS A 1 128 ? 8.080 10.206 8.793 1.00 81.44 128 CYS A O 1
ATOM 909 N N . THR A 1 129 ? 10.139 11.071 8.692 1.00 68.62 129 THR A N 1
ATOM 910 C CA . THR A 1 129 ? 9.694 12.445 8.408 1.00 68.62 129 THR A CA 1
ATOM 911 C C . THR A 1 129 ? 9.354 12.674 6.934 1.00 68.62 129 THR A C 1
ATOM 913 O O . THR A 1 129 ? 8.890 13.755 6.584 1.00 68.62 129 THR A O 1
ATOM 916 N N . GLU A 1 130 ? 9.583 11.687 6.069 1.00 63.84 130 GLU A N 1
ATOM 917 C CA . GLU A 1 130 ? 9.497 11.820 4.614 1.00 63.84 130 GLU A CA 1
ATOM 918 C C . GLU A 1 130 ? 8.101 11.496 4.069 1.00 63.84 130 GLU A C 1
ATOM 920 O O . GLU A 1 130 ? 7.895 10.534 3.331 1.00 63.84 130 GLU A O 1
ATOM 925 N N . ALA A 1 131 ? 7.116 12.310 4.448 1.00 67.62 131 ALA A N 1
ATOM 926 C CA . ALA A 1 131 ? 5.770 12.238 3.890 1.00 67.62 131 ALA A CA 1
ATOM 927 C C . ALA A 1 131 ? 5.160 13.634 3.709 1.00 67.62 131 ALA A C 1
ATOM 929 O O . ALA A 1 131 ? 5.455 14.570 4.453 1.00 67.62 131 ALA A O 1
ATOM 930 N N . GLY A 1 132 ? 4.292 13.774 2.705 1.00 72.81 132 GLY A N 1
ATOM 931 C CA . GLY A 1 132 ? 3.558 15.013 2.450 1.00 72.81 132 GLY A CA 1
ATOM 932 C C . GLY A 1 132 ? 2.515 15.325 3.531 1.00 72.81 132 GLY A C 1
ATOM 933 O O . GLY A 1 132 ? 2.145 14.465 4.335 1.00 72.81 132 GLY A O 1
ATOM 934 N N . LYS A 1 133 ? 1.988 16.559 3.526 1.00 81.12 133 LYS A N 1
ATOM 935 C CA . LYS A 1 133 ? 0.901 16.986 4.429 1.00 81.12 133 LYS A CA 1
ATOM 936 C C . LYS A 1 133 ? -0.271 15.994 4.370 1.00 81.12 133 LYS A C 1
ATOM 938 O O . LYS A 1 133 ? -0.713 15.633 3.285 1.00 81.12 133 LYS A O 1
ATOM 943 N N . GLY A 1 134 ? -0.784 15.581 5.530 1.00 86.25 134 GLY A N 1
ATOM 944 C CA . GLY A 1 134 ? -1.875 14.600 5.615 1.00 86.25 134 GLY A CA 1
ATOM 945 C C . GLY A 1 134 ? -1.476 13.154 5.290 1.00 86.25 134 GLY A C 1
ATOM 946 O O . GLY A 1 134 ? -2.325 12.330 4.957 1.00 86.25 134 GLY A O 1
ATOM 947 N N . SER A 1 135 ? -0.185 12.830 5.349 1.00 90.38 135 SER A N 1
ATOM 948 C CA . SER A 1 135 ? 0.316 11.464 5.199 1.00 90.38 135 SER A CA 1
ATOM 949 C C . SER A 1 135 ? 1.545 11.230 6.072 1.00 90.38 135 SER A C 1
ATOM 951 O O . SER A 1 135 ? 2.142 12.179 6.583 1.00 90.38 135 SER A O 1
ATOM 953 N N . GLY A 1 136 ? 1.912 9.969 6.266 1.00 91.31 136 GLY A N 1
ATOM 954 C CA . GLY A 1 136 ? 3.075 9.580 7.052 1.00 91.31 136 GLY A CA 1
ATOM 955 C C . GLY A 1 136 ? 3.610 8.219 6.636 1.00 91.31 136 GLY A C 1
ATOM 956 O O . GLY A 1 136 ? 2.884 7.409 6.064 1.00 91.31 136 GLY A O 1
ATOM 957 N N . LEU A 1 137 ? 4.881 7.974 6.944 1.00 92.56 137 LEU A N 1
ATOM 958 C CA . LEU A 1 137 ? 5.523 6.676 6.781 1.00 92.56 137 LEU A CA 1
ATOM 959 C C . LEU A 1 137 ? 6.066 6.216 8.135 1.00 92.56 137 LEU A C 1
ATOM 961 O O . LEU A 1 137 ? 6.732 6.973 8.847 1.00 92.56 137 LEU A O 1
ATOM 965 N N . LEU A 1 138 ? 5.778 4.970 8.484 1.00 92.12 138 LEU A N 1
ATOM 966 C CA . LEU A 1 138 ? 6.370 4.265 9.611 1.00 92.12 138 LEU A CA 1
ATOM 967 C C . LEU A 1 138 ? 7.354 3.228 9.064 1.00 92.12 138 LEU A C 1
ATOM 969 O O . LEU A 1 138 ? 6.931 2.297 8.386 1.00 92.12 138 LEU A O 1
ATOM 973 N N . LYS A 1 139 ? 8.651 3.381 9.335 1.00 91.44 139 LYS A N 1
ATOM 974 C CA . LYS A 1 139 ? 9.684 2.405 8.964 1.00 91.44 139 LYS A CA 1
ATOM 975 C C . LYS A 1 139 ? 9.693 1.270 9.980 1.00 91.44 139 LYS A C 1
ATOM 977 O O . LYS A 1 139 ? 9.697 1.521 11.184 1.00 91.44 139 LYS A O 1
ATOM 982 N N . LEU A 1 140 ? 9.731 0.035 9.505 1.00 89.88 140 LEU A N 1
ATOM 983 C CA . LEU A 1 140 ? 9.927 -1.134 10.349 1.00 89.88 140 LEU A CA 1
ATOM 984 C C . LEU A 1 140 ? 11.420 -1.266 10.695 1.00 89.88 140 LEU A C 1
ATOM 986 O O . LEU A 1 140 ? 12.261 -1.303 9.804 1.00 89.88 140 LEU A O 1
ATOM 990 N N . VAL A 1 141 ? 11.751 -1.306 11.989 1.00 85.38 141 VAL A N 1
ATOM 991 C CA . VAL A 1 141 ? 13.140 -1.410 12.506 1.00 85.38 141 VAL A CA 1
ATOM 992 C C . VAL A 1 141 ? 13.392 -2.743 13.215 1.00 85.38 141 VAL A C 1
ATOM 994 O O . VAL A 1 141 ? 14.492 -3.021 13.677 1.00 85.38 141 VAL A O 1
ATOM 997 N N . SER A 1 142 ? 12.370 -3.583 13.322 1.00 76.31 142 SER A N 1
ATOM 998 C CA . SER A 1 142 ? 12.467 -4.898 13.947 1.00 76.31 142 SER A CA 1
ATOM 999 C C . SER A 1 142 ? 12.516 -5.992 12.895 1.00 76.31 142 SER A C 1
ATOM 1001 O O . SER A 1 142 ? 11.905 -5.843 11.839 1.00 76.31 142 SER A O 1
ATOM 1003 N N . ASP A 1 143 ? 13.108 -7.129 13.260 1.00 69.00 143 ASP A N 1
ATOM 1004 C CA . ASP A 1 143 ? 13.033 -8.390 12.508 1.00 69.00 143 ASP A CA 1
ATOM 1005 C C . ASP A 1 143 ? 11.664 -9.074 12.702 1.00 69.00 143 ASP A C 1
ATOM 1007 O O . ASP A 1 143 ? 11.519 -10.187 13.19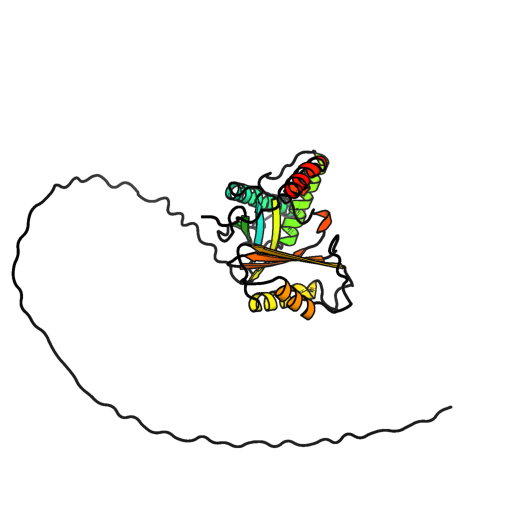6 1.00 69.00 143 ASP A O 1
ATOM 1011 N N . SER A 1 144 ? 10.617 -8.290 12.474 1.00 67.75 144 SER A N 1
ATOM 1012 C CA . SER A 1 144 ? 9.218 -8.627 12.711 1.00 67.75 144 SER A CA 1
ATOM 1013 C C . SER A 1 144 ? 8.546 -9.045 11.400 1.00 67.75 144 SER A C 1
ATOM 1015 O O . SER A 1 144 ? 9.062 -8.691 10.337 1.00 67.75 144 SER A O 1
ATOM 1017 N N . PRO A 1 145 ? 7.399 -9.760 11.431 1.00 78.75 145 PRO A N 1
ATOM 1018 C CA . PRO A 1 145 ? 6.629 -10.071 10.232 1.00 78.75 145 PRO A CA 1
ATOM 1019 C C . PRO A 1 145 ? 6.456 -8.885 9.281 1.00 78.75 145 PRO A C 1
ATOM 1021 O O . PRO A 1 145 ? 6.337 -7.726 9.682 1.00 78.75 145 PRO A O 1
ATOM 1024 N N . GLU A 1 146 ? 6.420 -9.226 7.996 1.00 88.38 146 GLU A N 1
ATOM 1025 C CA . GLU A 1 146 ? 6.315 -8.287 6.882 1.00 88.38 146 GLU A CA 1
ATOM 1026 C C . GLU A 1 146 ? 5.130 -7.324 7.049 1.00 88.38 146 GLU A C 1
ATOM 1028 O O . GLU A 1 146 ? 4.048 -7.765 7.458 1.00 88.38 146 GLU A O 1
ATOM 1033 N N . PRO A 1 147 ? 5.294 -6.029 6.709 1.00 92.81 147 PRO A N 1
ATOM 1034 C CA . PRO A 1 147 ? 4.236 -5.033 6.851 1.00 92.81 147 PRO A CA 1
ATOM 1035 C C . PRO A 1 147 ? 2.884 -5.462 6.274 1.00 92.81 147 PRO A C 1
ATOM 1037 O O . PRO A 1 147 ? 1.855 -5.189 6.890 1.00 92.81 147 PRO A O 1
ATOM 1040 N N . SER A 1 148 ? 2.856 -6.157 5.134 1.00 93.88 148 SER A N 1
ATOM 1041 C CA . SER A 1 148 ? 1.622 -6.661 4.519 1.00 93.88 148 SER A CA 1
ATOM 1042 C C . SER A 1 148 ? 0.823 -7.582 5.429 1.00 93.88 148 SER A C 1
ATOM 1044 O O . SER A 1 148 ? -0.394 -7.413 5.534 1.00 93.88 148 SER A O 1
ATOM 1046 N N . LYS A 1 149 ? 1.478 -8.501 6.141 1.00 92.25 149 LYS A N 1
ATOM 1047 C CA . LYS A 1 149 ? 0.822 -9.412 7.091 1.00 92.25 149 LYS A CA 1
ATOM 1048 C C . LYS A 1 149 ? 0.242 -8.633 8.264 1.00 92.25 149 LYS A C 1
ATOM 1050 O O . LYS A 1 149 ? -0.947 -8.746 8.555 1.00 92.25 149 LYS A O 1
ATOM 1055 N N . VAL A 1 150 ? 1.061 -7.772 8.861 1.00 92.06 150 VAL A N 1
ATOM 1056 C CA . VAL A 1 150 ? 0.706 -6.980 10.046 1.00 92.06 150 VAL A CA 1
ATOM 1057 C C . VAL A 1 150 ? -0.464 -6.048 9.760 1.00 92.06 150 VAL A C 1
ATOM 1059 O O . VAL A 1 150 ? -1.437 -6.010 10.509 1.00 92.06 150 VAL A O 1
ATOM 1062 N N . VAL A 1 151 ? -0.396 -5.307 8.653 1.00 94.69 151 VAL A N 1
ATOM 1063 C CA . VAL A 1 151 ? -1.454 -4.375 8.258 1.00 94.69 151 VAL A CA 1
ATOM 1064 C C . VAL A 1 151 ? -2.735 -5.130 7.917 1.00 94.69 151 VAL A C 1
ATOM 1066 O O . VAL A 1 151 ? -3.811 -4.692 8.313 1.00 94.69 151 VAL A O 1
ATOM 1069 N N . SER A 1 152 ? -2.650 -6.271 7.227 1.00 94.75 152 SER A N 1
ATOM 1070 C CA . SER A 1 152 ? -3.844 -7.053 6.881 1.00 94.75 152 SER A CA 1
ATOM 1071 C C . SER A 1 152 ? -4.544 -7.588 8.131 1.00 94.75 152 SER A C 1
ATOM 1073 O O . SER A 1 152 ? -5.740 -7.357 8.293 1.00 94.75 152 SER A O 1
ATOM 1075 N N . GLN A 1 153 ? -3.799 -8.197 9.060 1.00 92.81 153 GLN A N 1
ATOM 1076 C CA . GLN A 1 153 ? -4.328 -8.655 10.351 1.00 92.81 153 GLN A CA 1
ATOM 1077 C C . GLN A 1 153 ? -4.942 -7.505 11.154 1.00 92.81 153 GLN A C 1
ATOM 1079 O O . GLN A 1 153 ? -6.045 -7.623 11.686 1.00 92.81 153 GLN A O 1
ATOM 1084 N N . MET A 1 154 ? -4.247 -6.366 11.207 1.00 93.38 154 MET A N 1
ATOM 1085 C CA . MET A 1 154 ? -4.724 -5.168 11.885 1.00 93.38 154 MET A CA 1
ATOM 1086 C C . MET A 1 154 ? -6.070 -4.721 11.309 1.00 93.38 154 MET A C 1
ATOM 1088 O O . MET A 1 154 ? -7.037 -4.562 12.059 1.00 93.38 154 MET A O 1
ATOM 1092 N N . LEU A 1 155 ? -6.174 -4.572 9.985 1.00 94.19 155 LEU A N 1
ATOM 1093 C CA . LEU A 1 155 ? -7.405 -4.145 9.321 1.00 94.19 155 LEU A CA 1
ATOM 1094 C C . LEU A 1 155 ? -8.545 -5.152 9.510 1.00 94.19 155 LEU A C 1
ATOM 1096 O O . LEU A 1 155 ? -9.691 -4.739 9.704 1.00 94.19 155 LEU A O 1
ATOM 1100 N N . GLU A 1 156 ? -8.253 -6.451 9.491 1.00 93.31 156 GLU A N 1
ATOM 1101 C CA . GLU A 1 156 ? -9.239 -7.497 9.767 1.00 93.31 156 GLU A CA 1
ATOM 1102 C C . GLU A 1 156 ? -9.756 -7.443 11.205 1.00 93.31 156 GLU A C 1
ATOM 1104 O O . GLU A 1 156 ? -10.972 -7.457 11.405 1.00 93.31 156 GLU A O 1
ATOM 1109 N N . ALA A 1 157 ? -8.870 -7.301 12.194 1.00 91.19 157 ALA A N 1
ATOM 1110 C CA . ALA A 1 157 ? -9.251 -7.158 13.598 1.00 91.19 157 ALA A CA 1
ATOM 1111 C C . ALA A 1 157 ? -10.151 -5.930 13.808 1.00 91.19 157 ALA A C 1
ATOM 1113 O O . ALA A 1 157 ? -11.181 -5.999 14.478 1.00 91.19 157 ALA A O 1
ATOM 1114 N N . GLN A 1 158 ? -9.811 -4.815 13.163 1.00 91.31 158 GLN A N 1
ATOM 1115 C CA . GLN A 1 158 ? -10.594 -3.582 13.207 1.00 91.31 158 GLN A CA 1
ATOM 1116 C C . GLN A 1 158 ? -11.964 -3.730 12.546 1.00 91.31 158 GLN A C 1
ATOM 1118 O O . GLN A 1 158 ? -12.968 -3.250 13.071 1.00 91.31 158 GLN A O 1
ATOM 1123 N N . ARG A 1 159 ? -12.022 -4.420 11.404 1.00 90.81 159 ARG A N 1
ATOM 1124 C CA . ARG A 1 159 ? -13.280 -4.741 10.732 1.00 90.81 159 ARG A CA 1
ATOM 1125 C C . ARG A 1 159 ? -14.152 -5.643 11.607 1.00 90.81 159 ARG A C 1
ATOM 1127 O O . ARG A 1 159 ? -15.343 -5.380 11.726 1.00 90.81 159 ARG A O 1
ATOM 1134 N N . ALA A 1 160 ? -13.588 -6.686 12.211 1.00 90.00 160 ALA A N 1
ATOM 1135 C CA . ALA A 1 160 ? -14.320 -7.601 13.086 1.00 90.00 160 ALA A CA 1
ATOM 1136 C C . ALA A 1 160 ? -14.842 -6.892 14.349 1.00 90.00 160 ALA A C 1
ATOM 1138 O O . ALA A 1 160 ? -16.006 -7.057 14.720 1.00 90.00 160 ALA A O 1
ATOM 1139 N N . GLY A 1 161 ? -14.018 -6.039 14.966 1.00 88.88 161 GLY A N 1
ATOM 1140 C CA . GLY A 1 161 ? -14.420 -5.192 16.091 1.00 88.88 161 GLY A CA 1
ATOM 1141 C C . GLY A 1 161 ? -15.561 -4.240 15.725 1.00 88.88 161 GLY A C 1
ATOM 1142 O O . GLY A 1 161 ? -16.544 -4.133 16.458 1.00 88.88 161 GLY A O 1
ATOM 1143 N N . PHE A 1 162 ? -15.495 -3.615 14.548 1.00 89.62 162 PHE A N 1
ATOM 1144 C CA . PHE A 1 162 ? -16.568 -2.750 14.064 1.00 89.62 162 PHE A CA 1
ATOM 1145 C C . PHE A 1 162 ? -17.864 -3.522 13.776 1.00 89.62 162 PHE A C 1
ATOM 1147 O O . PHE A 1 162 ? -18.936 -3.075 14.170 1.00 89.62 162 PHE A O 1
ATOM 1154 N N . LEU A 1 163 ? -17.787 -4.694 13.136 1.00 89.06 163 LEU A N 1
ATOM 1155 C CA . LEU A 1 163 ? -18.970 -5.510 12.834 1.00 89.06 163 LEU A CA 1
ATOM 1156 C C . LEU A 1 163 ? -19.650 -6.072 14.089 1.00 89.06 163 LEU A C 1
ATOM 1158 O O . LEU A 1 163 ? -20.863 -6.250 14.084 1.00 89.06 163 LEU A O 1
ATOM 1162 N N . SER A 1 164 ? -18.890 -6.348 15.151 1.00 88.69 164 SER A N 1
ATOM 1163 C CA . SER A 1 164 ? -19.436 -6.867 16.412 1.00 88.69 164 SER A CA 1
ATOM 1164 C C . SER A 1 164 ? -20.011 -5.778 17.318 1.00 88.69 164 SER A C 1
ATOM 1166 O O . SER A 1 164 ? -21.022 -6.008 17.974 1.00 88.69 164 SER A O 1
ATOM 1168 N N . THR A 1 165 ? -19.389 -4.597 17.365 1.00 86.88 165 THR A N 1
ATOM 1169 C CA . THR A 1 165 ? -19.763 -3.532 18.318 1.00 86.88 165 THR A CA 1
ATOM 1170 C C . THR A 1 165 ? -20.522 -2.365 17.687 1.00 86.88 165 THR A C 1
ATOM 1172 O O . THR A 1 165 ? -21.087 -1.545 18.406 1.00 86.88 165 THR A O 1
ATOM 1175 N N . GLY A 1 166 ? -20.496 -2.233 16.358 1.00 82.31 166 GLY A N 1
ATOM 1176 C CA . GLY A 1 166 ? -20.993 -1.057 15.637 1.00 82.31 166 GLY A CA 1
ATOM 1177 C C . GLY A 1 166 ? -20.163 0.214 15.859 1.00 82.31 166 GLY A C 1
ATOM 1178 O O . GLY A 1 166 ? -20.524 1.280 15.358 1.00 82.31 166 GLY A O 1
ATOM 1179 N N . MET A 1 167 ? -19.052 0.133 16.601 1.00 78.25 167 MET A N 1
ATOM 1180 C CA . MET A 1 167 ? -18.225 1.277 16.977 1.00 78.25 167 MET A CA 1
ATOM 1181 C C . MET A 1 167 ? -16.825 1.169 16.379 1.00 78.25 167 MET A C 1
ATOM 1183 O O . MET A 1 167 ? -16.171 0.130 16.434 1.00 78.25 167 MET A O 1
ATOM 1187 N N . ALA A 1 168 ? -16.346 2.272 15.802 1.00 73.56 168 ALA A N 1
ATOM 1188 C CA . ALA A 1 168 ? -14.972 2.371 15.331 1.00 73.56 168 ALA A CA 1
ATOM 1189 C C . ALA A 1 168 ? -14.023 2.457 16.534 1.00 73.56 168 ALA A C 1
ATOM 1191 O O . ALA A 1 1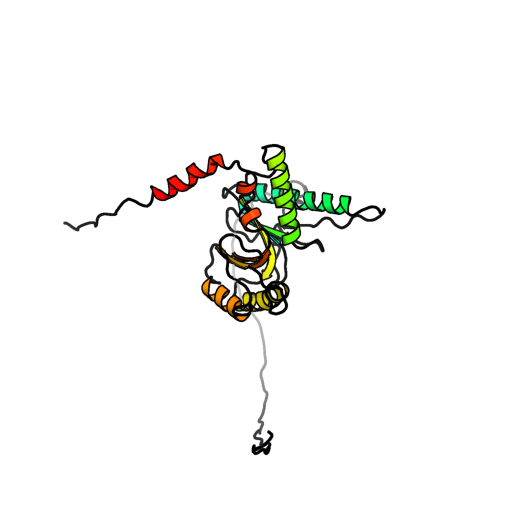68 ? -13.975 3.481 17.215 1.00 73.56 168 ALA A O 1
ATOM 1192 N N . THR A 1 169 ? -13.267 1.389 16.781 1.00 71.25 169 THR A N 1
ATOM 1193 C CA . THR A 1 169 ? -12.209 1.338 17.804 1.00 71.25 169 THR A CA 1
ATOM 1194 C C . THR A 1 169 ? -10.908 1.997 17.338 1.00 71.25 169 THR A C 1
ATOM 1196 O O . THR A 1 169 ? -10.086 2.396 18.157 1.00 71.25 169 THR A O 1
ATOM 1199 N N . ALA A 1 170 ? -10.732 2.153 16.023 1.00 73.19 170 ALA A N 1
ATOM 1200 C CA . ALA A 1 170 ? -9.577 2.810 15.426 1.00 73.19 170 ALA A CA 1
ATOM 1201 C C . ALA A 1 170 ? -9.717 4.336 15.345 1.00 73.19 170 ALA A C 1
ATOM 1203 O O . ALA A 1 170 ? -10.810 4.905 15.349 1.00 73.19 170 ALA A O 1
ATOM 1204 N N . SER A 1 171 ? -8.571 5.002 15.188 1.00 77.50 171 SER A N 1
ATOM 1205 C CA . SER A 1 171 ? -8.503 6.448 14.993 1.00 77.50 171 SER A CA 1
ATOM 1206 C C . SER A 1 171 ? -9.235 6.893 13.731 1.00 77.50 171 SER A C 1
ATOM 1208 O O . SER A 1 171 ? -8.863 6.536 12.612 1.00 77.50 171 SER A O 1
ATOM 1210 N N . ARG A 1 172 ? -10.223 7.777 13.909 1.00 83.19 172 ARG A N 1
ATOM 1211 C CA . ARG A 1 172 ? -10.974 8.432 12.821 1.00 83.19 172 ARG A CA 1
ATOM 1212 C C . ARG A 1 172 ? -10.103 9.342 11.949 1.00 83.19 172 ARG A C 1
ATOM 1214 O O . ARG A 1 172 ? -10.550 9.810 10.907 1.00 83.19 172 ARG A O 1
ATOM 1221 N N . LEU A 1 173 ? -8.874 9.626 12.383 1.00 88.06 173 LEU A N 1
ATOM 1222 C CA . LEU A 1 173 ? -7.933 10.459 11.642 1.00 88.06 173 LEU A CA 1
ATOM 1223 C C . LEU A 1 173 ? -7.283 9.700 10.483 1.00 88.06 173 LEU A C 1
ATOM 1225 O O . LEU A 1 173 ? -6.897 10.332 9.501 1.00 88.06 173 LEU A O 1
ATOM 1229 N N . ILE A 1 174 ? -7.154 8.375 10.586 1.00 92.50 174 ILE A N 1
ATOM 1230 C CA . ILE A 1 174 ? -6.494 7.531 9.587 1.00 92.50 174 ILE A CA 1
ATOM 1231 C C . ILE A 1 174 ? -7.508 7.146 8.507 1.00 92.50 174 ILE A C 1
ATOM 1233 O O . ILE A 1 174 ? -8.556 6.579 8.792 1.00 92.50 174 ILE A O 1
ATOM 1237 N N . CYS A 1 175 ? -7.174 7.427 7.250 1.00 92.81 175 CYS A N 1
ATOM 1238 C CA . CYS A 1 175 ? -7.979 7.057 6.090 1.00 92.81 175 CYS A CA 1
ATOM 1239 C C . CYS A 1 175 ? -7.513 5.720 5.502 1.00 92.81 175 CYS A C 1
ATOM 1241 O O . CYS A 1 175 ? -8.232 4.731 5.587 1.00 92.81 175 CYS A O 1
ATOM 1243 N N . ARG A 1 176 ? -6.294 5.659 4.954 1.00 95.00 176 ARG A N 1
ATOM 1244 C CA . ARG A 1 176 ? -5.714 4.436 4.373 1.00 95.00 176 ARG A CA 1
ATOM 1245 C C . ARG A 1 176 ? -4.440 4.044 5.096 1.00 95.00 176 ARG A C 1
ATOM 1247 O O . ARG A 1 176 ? -3.702 4.930 5.525 1.00 95.00 176 ARG A O 1
ATOM 1254 N N . VAL A 1 177 ? -4.192 2.740 5.173 1.00 96.31 177 VAL A N 1
ATOM 1255 C CA . VAL A 1 177 ? -2.981 2.137 5.742 1.00 96.31 177 VAL A CA 1
ATOM 1256 C C . VAL A 1 177 ? -2.432 1.156 4.713 1.00 96.31 177 VAL A C 1
ATOM 1258 O O . VAL A 1 177 ? -2.977 0.076 4.544 1.00 96.31 177 VAL A O 1
ATOM 1261 N N . LEU A 1 178 ? -1.396 1.551 3.984 1.00 97.12 178 LEU A N 1
ATOM 1262 C CA . LEU A 1 178 ? -0.808 0.792 2.886 1.00 97.12 178 LEU A CA 1
ATOM 1263 C C . LEU A 1 178 ? 0.511 0.155 3.345 1.00 97.12 178 LEU A C 1
ATOM 1265 O O . LEU A 1 178 ? 1.429 0.883 3.738 1.00 97.12 178 LEU A O 1
ATOM 1269 N N . PRO A 1 179 ? 0.634 -1.180 3.310 1.00 96.31 179 PRO A N 1
ATOM 1270 C CA . PRO A 1 179 ? 1.901 -1.836 3.594 1.00 96.31 179 PRO A CA 1
ATOM 1271 C C . PRO A 1 179 ? 2.874 -1.612 2.436 1.00 96.31 179 PRO A C 1
ATOM 1273 O O . PRO A 1 179 ? 2.498 -1.740 1.273 1.00 96.31 179 PRO A O 1
ATOM 1276 N N . LEU A 1 180 ? 4.125 -1.299 2.754 1.00 95.81 180 LEU A N 1
ATOM 1277 C CA . LEU A 1 180 ? 5.226 -1.169 1.806 1.00 95.81 180 LEU A CA 1
ATOM 1278 C C . LEU A 1 180 ? 6.308 -2.164 2.223 1.00 95.81 180 LEU A C 1
ATOM 1280 O O . LEU A 1 180 ? 7.169 -1.860 3.049 1.00 95.81 180 LEU A O 1
ATOM 1284 N N . ASP A 1 181 ? 6.218 -3.378 1.690 1.00 94.88 181 ASP A N 1
ATOM 1285 C CA . ASP A 1 181 ? 7.126 -4.471 2.046 1.00 94.88 181 ASP A CA 1
ATOM 1286 C C . ASP A 1 181 ? 8.536 -4.245 1.511 1.00 94.88 181 ASP A C 1
ATOM 1288 O O . ASP A 1 181 ? 9.479 -4.811 2.053 1.00 94.88 181 ASP A O 1
ATOM 1292 N N . ASN A 1 182 ? 8.678 -3.421 0.470 1.00 95.00 182 ASN A N 1
ATOM 1293 C CA . ASN A 1 182 ? 9.961 -3.056 -0.102 1.00 95.00 182 ASN A CA 1
ATOM 1294 C C . ASN A 1 182 ? 9.954 -1.583 -0.525 1.00 95.00 182 ASN A C 1
ATOM 1296 O O . ASN A 1 182 ? 9.022 -1.125 -1.191 1.00 95.00 182 ASN A O 1
ATOM 1300 N N . LEU A 1 183 ? 11.003 -0.851 -0.157 1.00 94.75 183 LEU A N 1
ATOM 1301 C CA . LEU A 1 183 ? 11.229 0.542 -0.538 1.00 94.75 183 LEU A CA 1
ATOM 1302 C C . LEU A 1 183 ? 12.472 0.668 -1.425 1.00 94.75 183 LEU A C 1
ATOM 1304 O O . LEU A 1 183 ? 13.470 -0.028 -1.235 1.00 94.75 183 LEU A O 1
ATOM 1308 N N . CYS A 1 184 ? 12.438 1.603 -2.366 1.00 94.38 184 CYS A N 1
ATOM 1309 C CA . CYS A 1 184 ? 13.580 2.019 -3.170 1.00 94.38 184 CYS A CA 1
ATOM 1310 C C . CYS A 1 184 ? 13.536 3.530 -3.445 1.00 94.38 184 CYS A C 1
ATOM 1312 O O . CYS A 1 184 ? 12.645 4.248 -2.978 1.00 94.38 184 CYS A O 1
ATOM 1314 N N . LYS A 1 185 ? 14.517 4.039 -4.195 1.00 93.44 185 LYS A N 1
ATOM 1315 C CA . LYS A 1 185 ? 14.495 5.426 -4.674 1.00 93.44 185 LYS A CA 1
ATOM 1316 C C . LYS A 1 185 ? 13.435 5.594 -5.772 1.00 93.44 185 LYS A C 1
ATOM 1318 O O . LYS A 1 185 ? 13.143 4.643 -6.492 1.00 93.44 185 LYS A O 1
ATOM 1323 N N . PRO A 1 186 ? 12.857 6.795 -5.947 1.00 93.75 186 PRO A N 1
ATOM 1324 C CA . PRO A 1 186 ? 11.739 7.017 -6.861 1.00 93.75 186 PRO A CA 1
ATOM 1325 C C . PRO A 1 186 ? 12.195 7.219 -8.315 1.00 93.75 186 PRO A C 1
ATOM 1327 O O . PRO A 1 186 ? 11.735 8.144 -8.988 1.00 93.75 186 PRO A O 1
ATOM 1330 N N . PHE A 1 187 ? 13.097 6.361 -8.795 1.00 94.19 187 PHE A N 1
ATOM 1331 C CA . PHE A 1 187 ? 13.606 6.346 -10.164 1.00 94.19 187 PHE A CA 1
ATOM 1332 C C . PHE A 1 187 ? 13.267 5.019 -10.844 1.00 94.19 187 PHE A C 1
ATOM 1334 O O . PHE A 1 187 ? 13.108 3.989 -10.191 1.00 94.19 187 PHE A O 1
ATOM 1341 N N . LEU A 1 188 ? 13.154 5.048 -12.173 1.00 95.75 188 LEU A N 1
ATOM 1342 C CA . LEU A 1 188 ? 12.715 3.889 -12.950 1.00 95.75 188 LEU A CA 1
ATOM 1343 C C . LEU A 1 188 ? 13.640 2.678 -12.793 1.00 95.75 188 LEU A C 1
ATOM 1345 O O . LEU A 1 188 ? 13.151 1.558 -12.698 1.00 95.75 188 LEU A O 1
ATOM 1349 N N . GLU A 1 189 ? 14.953 2.896 -12.751 1.00 95.75 189 GLU A N 1
ATOM 1350 C CA . GLU A 1 189 ? 15.921 1.801 -12.670 1.00 95.75 189 GLU A CA 1
ATOM 1351 C C . GLU A 1 189 ? 15.906 1.120 -11.295 1.00 95.75 189 GLU A C 1
ATOM 1353 O O . GLU A 1 189 ? 15.824 -0.104 -11.211 1.00 95.75 189 GLU A O 1
ATOM 1358 N N . ASP A 1 190 ? 15.857 1.906 -10.215 1.00 95.00 190 ASP A N 1
ATOM 1359 C CA . ASP A 1 190 ? 15.675 1.385 -8.856 1.00 95.00 190 ASP A CA 1
ATOM 1360 C C . ASP A 1 190 ? 14.350 0.611 -8.722 1.00 95.00 190 ASP A C 1
ATOM 1362 O O . ASP A 1 190 ? 14.299 -0.453 -8.101 1.00 95.00 190 ASP A O 1
ATOM 1366 N N . PHE A 1 191 ? 13.267 1.115 -9.327 1.00 96.62 191 PHE A N 1
ATOM 1367 C CA . PHE A 1 191 ? 11.980 0.417 -9.354 1.00 96.62 191 PHE A CA 1
ATOM 1368 C C . PHE A 1 191 ? 12.049 -0.892 -10.149 1.00 96.62 191 PHE A C 1
ATOM 1370 O O . PHE A 1 191 ? 11.508 -1.901 -9.701 1.00 96.62 191 PHE A O 1
ATOM 1377 N N . ARG A 1 192 ? 12.725 -0.903 -11.305 1.00 97.19 192 ARG A N 1
ATOM 1378 C CA . ARG A 1 192 ? 12.897 -2.099 -12.141 1.00 97.19 192 ARG A CA 1
ATOM 1379 C C . ARG A 1 192 ? 13.589 -3.217 -11.368 1.00 97.19 192 ARG A C 1
ATOM 1381 O O . ARG A 1 192 ? 13.083 -4.336 -11.353 1.00 97.19 192 ARG A O 1
ATOM 1388 N N . GLN A 1 193 ? 14.697 -2.904 -10.702 1.00 96.25 193 GLN A N 1
ATOM 1389 C CA . GLN A 1 193 ? 15.445 -3.873 -9.897 1.00 96.25 193 GLN A CA 1
ATOM 1390 C C . GLN A 1 193 ? 14.601 -4.402 -8.733 1.00 96.25 193 GLN A C 1
ATOM 1392 O O . GLN A 1 193 ? 14.541 -5.610 -8.502 1.00 96.25 193 GLN A O 1
ATOM 1397 N N . LEU A 1 194 ? 13.876 -3.512 -8.045 1.00 96.00 194 LEU A N 1
ATOM 1398 C CA . LEU A 1 194 ? 12.974 -3.900 -6.965 1.00 96.00 194 LEU A CA 1
ATOM 1399 C C . LEU A 1 194 ? 11.854 -4.830 -7.459 1.00 96.00 194 LEU A C 1
ATOM 1401 O O . LEU A 1 194 ? 11.597 -5.871 -6.859 1.00 96.00 194 LEU A O 1
ATOM 1405 N N . ALA A 1 195 ? 11.201 -4.482 -8.568 1.00 96.75 195 ALA A N 1
ATOM 1406 C CA . ALA A 1 195 ? 10.110 -5.263 -9.138 1.00 96.75 195 ALA A CA 1
ATOM 1407 C C . ALA A 1 195 ? 10.570 -6.661 -9.582 1.00 96.75 195 ALA A C 1
ATOM 1409 O O . ALA A 1 195 ? 9.869 -7.641 -9.331 1.00 96.75 195 ALA A O 1
ATOM 1410 N N . GLN A 1 196 ? 11.760 -6.767 -10.181 1.00 96.50 196 GLN A N 1
ATOM 1411 C CA . GLN A 1 196 ? 12.351 -8.050 -10.575 1.00 96.50 196 GLN A CA 1
ATOM 1412 C C . GLN A 1 196 ? 12.638 -8.958 -9.377 1.00 96.50 196 GLN A C 1
ATOM 1414 O O . GLN A 1 196 ? 12.484 -10.170 -9.490 1.00 96.50 196 GLN A O 1
ATOM 1419 N N . ALA A 1 197 ? 13.013 -8.394 -8.229 1.00 95.12 197 ALA A N 1
ATOM 1420 C CA . ALA A 1 197 ? 13.243 -9.171 -7.015 1.00 95.12 197 ALA A CA 1
ATOM 1421 C C . ALA A 1 197 ? 11.935 -9.611 -6.332 1.00 95.12 197 ALA A C 1
ATOM 1423 O O . ALA A 1 197 ? 11.865 -10.701 -5.768 1.00 95.12 197 ALA A O 1
ATOM 1424 N N . VAL A 1 198 ? 10.897 -8.769 -6.369 1.00 95.31 198 VAL A N 1
ATOM 1425 C CA . VAL A 1 198 ? 9.688 -8.941 -5.543 1.00 95.31 198 VAL A CA 1
ATOM 1426 C C . VAL A 1 198 ? 8.569 -9.698 -6.255 1.00 95.31 198 VAL A C 1
ATOM 1428 O O . VAL A 1 198 ? 7.844 -10.453 -5.617 1.00 95.31 198 VAL A O 1
ATOM 1431 N N . LEU A 1 199 ? 8.372 -9.493 -7.558 1.00 96.38 199 LEU A N 1
ATOM 1432 C CA . LEU A 1 199 ? 7.186 -9.998 -8.260 1.00 96.38 199 LEU A CA 1
ATOM 1433 C C . LEU A 1 199 ? 7.216 -11.487 -8.637 1.00 96.38 199 LEU A C 1
ATOM 1435 O O . LEU A 1 199 ? 6.149 -12.102 -8.547 1.00 96.38 199 LEU A O 1
ATOM 1439 N N . PRO A 1 200 ? 8.348 -12.101 -9.042 1.00 95.81 200 PRO A N 1
ATOM 1440 C CA . PRO A 1 200 ? 8.346 -13.493 -9.501 1.00 95.81 200 PRO A CA 1
ATOM 1441 C C . PRO A 1 200 ? 7.756 -14.509 -8.504 1.00 95.81 200 PRO A C 1
ATOM 1443 O O . PRO A 1 200 ? 6.977 -15.356 -8.939 1.00 95.81 200 PRO A O 1
ATOM 1446 N N . PRO A 1 201 ? 7.992 -14.413 -7.179 1.00 95.31 201 PRO A N 1
ATOM 1447 C CA . PRO A 1 201 ? 7.347 -15.299 -6.203 1.00 95.31 201 PRO A CA 1
ATOM 1448 C C . PRO A 1 201 ? 5.814 -15.190 -6.143 1.00 95.31 201 PRO A C 1
ATOM 1450 O O . PRO A 1 201 ? 5.152 -16.074 -5.603 1.00 95.31 201 PRO A O 1
ATOM 1453 N N . HIS A 1 202 ? 5.233 -14.103 -6.655 1.00 95.44 202 HIS A N 1
ATOM 1454 C CA . HIS A 1 202 ? 3.794 -13.839 -6.589 1.00 95.44 202 HIS A CA 1
ATOM 1455 C C . HIS A 1 202 ? 3.077 -13.960 -7.936 1.00 95.44 202 HIS A C 1
ATOM 1457 O O . HIS A 1 202 ? 1.884 -14.261 -7.950 1.00 95.44 202 HIS A O 1
ATOM 1463 N N . LEU A 1 203 ? 3.773 -13.664 -9.036 1.00 95.50 203 LEU A N 1
ATOM 1464 C CA . LEU A 1 203 ? 3.223 -13.535 -10.392 1.00 95.50 203 LEU A CA 1
ATOM 1465 C C . LEU A 1 203 ? 4.204 -14.045 -11.470 1.00 95.50 203 LEU A C 1
ATOM 1467 O O . LEU A 1 203 ? 4.192 -13.570 -12.604 1.00 95.50 203 LEU A O 1
ATOM 1471 N N . GLY A 1 204 ? 5.109 -14.956 -11.103 1.00 93.00 204 GLY A N 1
ATOM 1472 C CA . GLY A 1 204 ? 6.000 -15.649 -12.034 1.00 93.00 204 GLY A CA 1
ATOM 1473 C C . GLY A 1 204 ? 5.321 -16.829 -12.734 1.00 93.00 204 GLY A C 1
ATOM 1474 O O . GLY A 1 204 ? 4.210 -17.227 -12.386 1.00 93.00 204 GLY A O 1
ATOM 1475 N N . ALA A 1 205 ? 6.010 -17.423 -13.711 1.00 91.38 205 ALA A N 1
ATOM 1476 C CA . ALA A 1 205 ? 5.469 -18.520 -14.523 1.00 91.38 205 ALA A CA 1
ATOM 1477 C C . ALA A 1 205 ? 5.115 -19.773 -13.702 1.00 91.38 205 ALA A C 1
ATOM 1479 O O . ALA A 1 205 ? 4.141 -20.453 -14.014 1.00 91.38 205 ALA A O 1
ATOM 1480 N N . ASP A 1 206 ? 5.859 -20.029 -12.625 1.00 91.88 206 ASP A N 1
ATOM 1481 C CA . ASP A 1 206 ? 5.664 -21.195 -11.755 1.00 91.88 206 ASP A CA 1
ATOM 1482 C C . ASP A 1 206 ? 4.518 -21.014 -10.743 1.00 91.88 206 ASP A C 1
ATOM 1484 O O . ASP A 1 206 ? 4.127 -21.955 -10.051 1.00 91.88 206 ASP A O 1
ATOM 1488 N N . VAL A 1 207 ? 3.960 -19.804 -10.633 1.00 94.44 207 VAL A N 1
ATOM 1489 C CA . VAL A 1 207 ? 2.837 -19.515 -9.735 1.00 94.44 207 VAL A CA 1
ATOM 1490 C C . VAL A 1 207 ? 1.531 -19.926 -10.409 1.00 94.44 207 VAL A C 1
ATOM 1492 O O . VAL A 1 207 ? 1.348 -19.692 -11.597 1.00 94.44 207 VAL A O 1
ATOM 1495 N N . ALA A 1 208 ? 0.580 -20.500 -9.668 1.00 95.31 208 ALA A N 1
ATOM 1496 C CA . ALA A 1 208 ? -0.732 -20.836 -10.219 1.00 95.31 208 ALA A CA 1
ATOM 1497 C C . ALA A 1 208 ? -1.426 -19.610 -10.851 1.00 95.31 208 ALA A C 1
ATOM 1499 O O . ALA A 1 208 ? -1.331 -18.486 -10.344 1.00 95.31 208 ALA A O 1
ATOM 1500 N N . ALA A 1 209 ? -2.157 -19.837 -11.949 1.00 96.31 209 ALA A N 1
ATOM 1501 C CA . ALA A 1 209 ? -2.918 -18.790 -12.623 1.00 96.31 209 ALA A CA 1
ATOM 1502 C C . ALA A 1 209 ? -3.827 -18.060 -11.618 1.00 96.31 209 ALA A C 1
ATOM 1504 O O . ALA A 1 209 ? -4.545 -18.676 -10.830 1.00 96.31 209 ALA A O 1
ATOM 1505 N N . THR A 1 210 ? -3.779 -16.729 -11.633 1.00 96.88 210 THR A N 1
ATOM 1506 C CA . THR A 1 210 ? -4.447 -15.882 -10.638 1.00 96.88 210 THR A CA 1
ATOM 1507 C C . THR A 1 210 ? -4.946 -14.592 -11.279 1.00 96.88 210 THR A C 1
ATOM 1509 O O . THR A 1 210 ? -4.663 -14.319 -12.452 1.00 96.88 210 THR A O 1
ATOM 1512 N N . THR A 1 211 ? -5.709 -13.802 -10.526 1.00 97.44 211 THR A N 1
ATOM 1513 C CA . THR A 1 211 ? -6.128 -12.464 -10.941 1.00 97.44 211 THR A CA 1
ATOM 1514 C C . THR A 1 211 ? -5.285 -11.391 -10.273 1.00 97.44 211 THR A C 1
ATOM 1516 O O . THR A 1 211 ? -4.975 -11.484 -9.083 1.00 97.44 211 THR A O 1
ATOM 1519 N N . TRP A 1 212 ? -4.940 -10.346 -11.023 1.00 97.94 212 TRP A N 1
ATOM 1520 C CA . TRP A 1 212 ? -4.136 -9.254 -10.489 1.00 97.94 212 TRP A CA 1
ATOM 1521 C C . TRP A 1 212 ? -4.596 -7.868 -10.935 1.00 97.94 212 TRP A C 1
ATOM 1523 O O . TRP A 1 212 ? -5.322 -7.716 -11.919 1.00 97.94 212 TRP A O 1
ATOM 1533 N N . ALA A 1 213 ? -4.176 -6.848 -10.189 1.00 97.88 213 ALA A N 1
ATOM 1534 C CA . ALA A 1 213 ? -4.334 -5.445 -10.558 1.00 97.88 213 ALA A CA 1
ATOM 1535 C C . ALA A 1 213 ? -3.133 -4.619 -10.097 1.00 97.88 213 ALA A C 1
ATOM 1537 O O . ALA A 1 213 ? -2.434 -5.001 -9.159 1.00 97.88 213 ALA A O 1
ATOM 1538 N N . LEU A 1 214 ? -2.950 -3.459 -10.725 1.00 98.12 214 LEU A N 1
ATOM 1539 C CA . LEU A 1 214 ? -2.022 -2.423 -10.284 1.00 98.12 214 LEU A CA 1
ATOM 1540 C C . LEU A 1 214 ? -2.799 -1.268 -9.643 1.00 98.12 214 LEU A C 1
ATOM 1542 O O . LEU A 1 214 ? -3.566 -0.580 -10.323 1.00 98.12 214 LEU A O 1
ATOM 1546 N N . GLU A 1 215 ? -2.527 -0.997 -8.371 1.00 97.69 215 GLU A N 1
ATOM 1547 C CA . GLU A 1 215 ? -2.892 0.254 -7.711 1.00 97.69 215 GLU A CA 1
ATOM 1548 C C . GLU A 1 215 ? -1.647 1.149 -7.649 1.00 97.69 215 GLU A C 1
ATOM 1550 O O . GLU A 1 215 ? -0.745 0.954 -6.834 1.00 97.69 215 GLU A O 1
ATOM 1555 N N . PHE A 1 216 ? -1.599 2.137 -8.543 1.00 97.88 216 PHE A N 1
ATOM 1556 C CA . PHE A 1 216 ? -0.497 3.089 -8.645 1.00 97.88 216 PHE A CA 1
ATOM 1557 C C . PHE A 1 216 ? -0.918 4.466 -8.135 1.00 97.88 216 PHE A C 1
ATOM 1559 O O . PHE A 1 216 ? -1.919 5.030 -8.593 1.00 97.88 216 PHE A O 1
ATOM 1566 N N . LYS A 1 217 ? -0.100 5.064 -7.267 1.00 96.56 217 LYS A N 1
ATOM 1567 C CA . LYS A 1 217 ? -0.283 6.443 -6.825 1.00 96.56 217 LYS A CA 1
ATOM 1568 C C . LYS A 1 217 ? 1.048 7.180 -6.726 1.00 96.56 217 LYS A C 1
ATOM 1570 O O . LYS A 1 217 ? 1.899 6.845 -5.917 1.00 96.56 217 LYS A O 1
ATOM 1575 N N . ALA A 1 218 ? 1.171 8.268 -7.482 1.00 95.00 218 ALA A N 1
ATOM 1576 C CA . ALA A 1 218 ? 2.207 9.274 -7.270 1.00 95.00 218 ALA A CA 1
ATOM 1577 C C . ALA A 1 218 ? 1.668 10.449 -6.439 1.00 95.00 218 ALA A C 1
ATOM 1579 O O . ALA A 1 218 ? 0.491 10.837 -6.560 1.00 95.00 218 ALA A O 1
ATOM 1580 N N . ARG A 1 219 ? 2.520 11.006 -5.574 1.00 91.19 219 ARG A N 1
ATOM 1581 C CA . ARG A 1 219 ? 2.208 12.133 -4.687 1.00 91.19 219 ARG A CA 1
ATOM 1582 C C . ARG A 1 219 ? 3.313 13.172 -4.758 1.00 91.19 219 ARG A C 1
ATOM 1584 O O . ARG A 1 219 ? 4.449 12.897 -4.397 1.00 91.19 219 ARG A O 1
ATOM 1591 N N . ASN A 1 220 ? 2.955 14.380 -5.192 1.00 87.62 220 ASN A N 1
ATOM 1592 C CA . ASN A 1 220 ? 3.861 15.533 -5.262 1.00 87.62 220 ASN A CA 1
ATOM 1593 C C . ASN A 1 220 ? 5.155 15.264 -6.056 1.00 87.62 220 ASN A C 1
ATOM 1595 O O . ASN A 1 220 ? 6.179 15.887 -5.795 1.00 87.62 220 ASN A O 1
ATOM 1599 N N . THR A 1 221 ? 5.114 14.322 -6.998 1.00 90.81 221 THR A N 1
ATOM 1600 C CA . THR A 1 221 ? 6.246 13.931 -7.838 1.00 90.81 221 THR A CA 1
ATOM 1601 C C . THR A 1 221 ? 5.750 13.427 -9.190 1.00 90.81 221 THR A C 1
ATOM 1603 O O . THR A 1 221 ? 4.625 12.936 -9.306 1.00 90.81 221 THR A O 1
ATOM 1606 N N . ASN A 1 222 ? 6.603 13.548 -10.201 1.00 91.12 222 ASN A N 1
ATOM 1607 C CA . ASN A 1 222 ? 6.430 13.013 -11.549 1.00 91.12 222 ASN A CA 1
ATOM 1608 C C . ASN A 1 222 ? 7.640 12.167 -11.998 1.00 91.12 222 ASN A C 1
ATOM 1610 O O . ASN A 1 222 ? 7.750 11.859 -13.184 1.00 91.12 222 ASN A O 1
ATOM 1614 N N . THR A 1 223 ? 8.537 11.808 -11.069 1.00 91.62 223 THR A N 1
ATOM 1615 C CA . THR A 1 223 ? 9.780 11.072 -11.359 1.00 91.62 223 THR A CA 1
ATOM 1616 C C . THR A 1 223 ? 9.528 9.672 -11.909 1.00 91.62 223 THR A C 1
ATOM 1618 O O . THR A 1 223 ? 10.294 9.189 -12.738 1.00 91.62 223 THR A O 1
ATOM 1621 N N . LEU A 1 224 ? 8.432 9.040 -11.484 1.00 94.75 224 LEU A N 1
ATOM 1622 C CA . LEU A 1 224 ? 7.981 7.749 -11.977 1.00 94.75 224 LEU A CA 1
ATOM 1623 C C . LEU A 1 224 ? 6.516 7.860 -12.404 1.00 94.75 224 LEU A C 1
ATOM 1625 O O . LEU A 1 224 ? 5.665 8.302 -11.629 1.00 94.75 224 LEU A O 1
ATOM 1629 N N . LYS A 1 225 ? 6.233 7.483 -13.651 1.00 95.94 225 LYS A N 1
ATOM 1630 C CA . LYS A 1 225 ? 4.892 7.528 -14.244 1.00 95.94 225 LYS A CA 1
ATOM 1631 C C . LYS A 1 225 ? 4.277 6.135 -14.295 1.00 95.94 225 LYS A C 1
ATOM 1633 O O . LYS A 1 225 ? 4.994 5.136 -14.336 1.00 95.94 225 LYS A O 1
ATOM 1638 N N . LYS A 1 226 ? 2.945 6.077 -14.323 1.00 97.12 226 LYS A N 1
ATOM 1639 C CA . LYS A 1 226 ? 2.196 4.816 -14.320 1.00 97.12 226 LYS A CA 1
ATOM 1640 C C . LYS A 1 226 ? 2.522 3.958 -15.543 1.00 97.12 226 LYS A C 1
ATOM 1642 O O . LYS A 1 226 ? 2.620 2.745 -15.416 1.00 97.12 226 LYS A O 1
ATOM 1647 N N . GLU A 1 227 ? 2.707 4.586 -16.698 1.00 97.56 227 GLU A N 1
ATOM 1648 C CA . GLU A 1 227 ? 2.999 3.923 -17.970 1.00 97.56 227 GLU A CA 1
ATOM 1649 C C . GLU A 1 227 ? 4.347 3.196 -17.900 1.00 97.56 227 GLU A C 1
ATOM 1651 O O . GLU A 1 227 ? 4.418 2.005 -18.175 1.00 97.56 227 GLU A O 1
ATOM 1656 N N . ALA A 1 228 ? 5.383 3.873 -17.398 1.00 97.44 228 ALA A N 1
ATOM 1657 C CA . ALA A 1 228 ? 6.705 3.277 -17.212 1.00 97.44 228 ALA A CA 1
ATOM 1658 C C . ALA A 1 228 ? 6.692 2.131 -16.184 1.00 97.44 228 ALA A C 1
ATOM 1660 O O . ALA A 1 228 ? 7.398 1.139 -16.344 1.00 97.44 228 ALA A O 1
ATOM 1661 N N . VAL A 1 229 ? 5.869 2.240 -15.132 1.00 97.94 229 VAL A N 1
ATOM 1662 C CA . VAL A 1 229 ? 5.652 1.134 -14.185 1.00 97.94 229 VAL A CA 1
ATOM 1663 C C . VAL A 1 229 ? 5.003 -0.054 -14.886 1.00 97.94 229 VAL A C 1
ATOM 1665 O O . VAL A 1 229 ? 5.490 -1.168 -14.735 1.00 97.94 229 VAL A O 1
ATOM 1668 N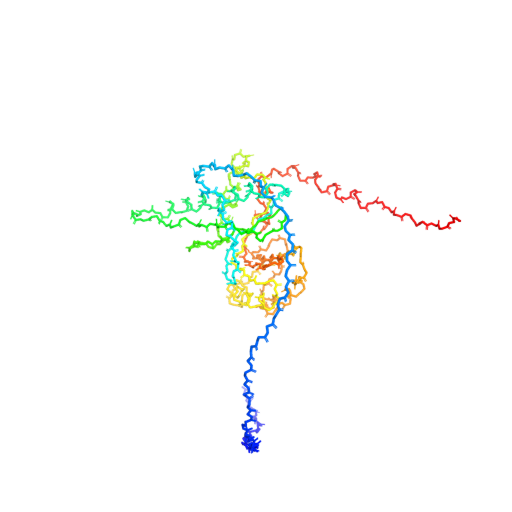 N . LEU A 1 230 ? 3.944 0.166 -15.669 1.00 97.75 230 LEU A N 1
ATOM 1669 C CA . LEU A 1 230 ? 3.265 -0.899 -16.411 1.00 97.75 230 LEU A CA 1
ATOM 1670 C C . LEU A 1 230 ? 4.206 -1.611 -17.387 1.00 97.75 230 LEU A C 1
ATOM 1672 O O . LEU A 1 230 ? 4.217 -2.834 -17.400 1.00 97.75 230 LEU A O 1
ATOM 1676 N N . GLU A 1 231 ? 5.051 -0.879 -18.116 1.00 97.94 231 GLU A N 1
ATOM 1677 C CA . GLU A 1 231 ? 6.059 -1.473 -19.009 1.00 97.94 231 GLU A CA 1
ATOM 1678 C C . GLU A 1 231 ? 7.031 -2.402 -18.265 1.00 97.94 231 GLU A C 1
ATOM 1680 O O . GLU A 1 231 ? 7.397 -3.465 -18.768 1.00 97.94 231 GLU A O 1
ATOM 1685 N N . VAL A 1 232 ? 7.444 -2.026 -17.050 1.00 97.94 232 VAL A N 1
ATOM 1686 C CA . VAL A 1 232 ? 8.281 -2.882 -16.196 1.00 97.94 232 VAL A CA 1
ATOM 1687 C C . VAL A 1 232 ? 7.514 -4.130 -15.758 1.00 97.94 232 VAL A C 1
ATOM 1689 O O . VAL A 1 232 ? 8.071 -5.225 -15.804 1.00 97.94 232 VAL A O 1
ATOM 1692 N N . LEU A 1 233 ? 6.247 -3.990 -15.357 1.00 97.25 233 LEU A N 1
ATOM 1693 C CA . LEU A 1 233 ? 5.416 -5.125 -14.946 1.00 97.25 233 LEU A CA 1
ATOM 1694 C C . LEU A 1 233 ? 5.162 -6.096 -16.106 1.00 97.25 233 LEU A C 1
ATOM 1696 O O . LEU A 1 233 ? 5.318 -7.300 -15.924 1.00 97.25 233 LEU A O 1
ATOM 1700 N N . ASP A 1 234 ? 4.846 -5.588 -17.297 1.00 96.06 234 ASP A N 1
ATOM 1701 C CA . ASP A 1 234 ? 4.587 -6.382 -18.505 1.00 96.06 234 ASP A CA 1
ATOM 1702 C C . ASP A 1 234 ? 5.816 -7.175 -18.977 1.00 96.06 234 ASP A C 1
ATOM 1704 O O . ASP A 1 234 ? 5.678 -8.189 -19.663 1.00 96.06 234 ASP A O 1
ATOM 1708 N N . ALA A 1 235 ? 7.021 -6.719 -18.623 1.00 96.44 235 ALA A N 1
ATOM 1709 C CA . ALA A 1 235 ? 8.264 -7.434 -18.895 1.00 96.44 235 ALA A CA 1
ATOM 1710 C C . ALA A 1 235 ? 8.539 -8.573 -17.895 1.00 96.44 235 ALA A C 1
ATOM 1712 O O . ALA A 1 235 ? 9.283 -9.495 -18.221 1.00 96.44 235 ALA A O 1
ATOM 1713 N N . ILE A 1 236 ? 7.975 -8.505 -16.684 1.00 95.94 236 ILE A N 1
ATOM 1714 C CA . ILE A 1 236 ? 8.224 -9.469 -15.599 1.00 95.94 236 ILE A CA 1
ATOM 1715 C C . ILE A 1 236 ? 7.104 -10.515 -15.517 1.00 95.94 236 ILE A C 1
ATOM 1717 O O . ILE A 1 236 ? 7.370 -11.691 -15.280 1.00 95.94 236 ILE A O 1
ATOM 1721 N N . ILE A 1 237 ? 5.851 -10.093 -15.700 1.00 95.75 237 ILE A N 1
ATOM 1722 C CA . ILE A 1 237 ? 4.665 -10.938 -15.548 1.00 95.75 237 ILE A CA 1
ATOM 1723 C C . ILE A 1 237 ? 4.425 -11.720 -16.854 1.00 95.75 237 ILE A C 1
ATOM 1725 O O . ILE A 1 237 ? 4.247 -11.104 -17.909 1.00 95.75 237 ILE A O 1
ATOM 1729 N N . PRO A 1 238 ? 4.364 -13.066 -16.826 1.00 93.69 238 PRO A N 1
ATOM 1730 C CA . PRO A 1 238 ? 4.155 -13.869 -18.028 1.00 93.69 238 PRO A CA 1
ATOM 1731 C C . PRO A 1 238 ? 2.826 -13.553 -18.724 1.00 93.69 238 PRO A C 1
ATOM 1733 O O . PRO A 1 238 ? 1.742 -13.615 -18.131 1.00 93.69 238 PRO A O 1
ATOM 1736 N N . LYS A 1 239 ? 2.902 -13.252 -20.023 1.00 92.31 239 LYS A N 1
ATOM 1737 C CA . LYS A 1 239 ? 1.731 -12.917 -20.841 1.00 92.31 239 LYS A CA 1
ATOM 1738 C C . LYS A 1 239 ? 0.789 -14.114 -20.961 1.00 92.31 239 LYS A C 1
ATOM 1740 O O . LYS A 1 239 ? 1.212 -15.218 -21.278 1.00 92.31 239 LYS A O 1
ATOM 1745 N N . GLY A 1 240 ? -0.503 -13.871 -20.745 1.00 90.50 240 GLY A N 1
ATOM 1746 C CA . GLY A 1 240 ? -1.555 -14.884 -20.888 1.00 90.50 240 GLY A CA 1
ATOM 1747 C C . GLY A 1 240 ? -1.693 -15.858 -19.713 1.00 90.50 240 GLY A C 1
ATOM 1748 O O . GLY A 1 240 ? -2.641 -16.636 -19.708 1.00 90.50 240 GLY A O 1
ATOM 1749 N N . HIS A 1 241 ? -0.811 -15.792 -18.708 1.00 94.31 241 HIS A N 1
ATOM 1750 C CA . HIS A 1 241 ? -0.859 -16.680 -17.541 1.00 94.31 241 HIS A CA 1
ATOM 1751 C C . HIS A 1 241 ? -1.785 -16.161 -16.433 1.00 94.31 241 HIS A C 1
ATOM 1753 O O . HIS A 1 241 ? -2.652 -16.876 -15.930 1.00 94.31 241 HIS A O 1
ATOM 1759 N N . HIS A 1 242 ? -1.652 -14.879 -16.084 1.00 96.56 242 HIS A N 1
ATOM 1760 C CA . HIS A 1 242 ? -2.486 -14.223 -15.077 1.00 96.56 242 HIS A CA 1
ATOM 1761 C C . HIS A 1 242 ? -3.494 -13.269 -15.725 1.00 96.56 242 HIS A C 1
ATOM 1763 O O . HIS A 1 242 ? -3.189 -12.578 -16.699 1.00 96.56 242 HIS A O 1
ATOM 1769 N N . LYS A 1 243 ? -4.702 -13.183 -15.159 1.00 96.56 243 LYS A N 1
ATOM 1770 C CA . LYS A 1 243 ? -5.783 -12.337 -15.682 1.00 96.56 243 LYS A CA 1
ATOM 1771 C C . LYS A 1 243 ? -5.857 -11.007 -14.935 1.00 96.56 243 LYS A C 1
ATOM 1773 O O . LYS A 1 243 ? -5.907 -10.979 -13.710 1.00 96.56 243 LYS A O 1
ATOM 1778 N N . VAL A 1 244 ? -5.959 -9.894 -15.654 1.00 96.81 244 VAL A N 1
ATOM 1779 C CA . VAL A 1 244 ? -6.186 -8.586 -15.022 1.00 96.81 244 VAL A CA 1
ATOM 1780 C C . VAL A 1 244 ? -7.635 -8.485 -14.519 1.00 96.81 244 VAL A C 1
ATOM 1782 O O . VAL A 1 244 ? -8.577 -8.724 -15.276 1.00 96.81 244 VAL A O 1
ATOM 1785 N N . ASN A 1 245 ? -7.826 -8.117 -13.249 1.00 96.94 245 ASN A N 1
ATOM 1786 C CA . ASN A 1 245 ? -9.131 -7.805 -12.655 1.00 96.94 245 ASN A CA 1
ATOM 1787 C C . ASN A 1 245 ? -9.030 -6.554 -11.771 1.00 96.94 245 ASN A C 1
ATOM 1789 O O . ASN A 1 245 ? -8.551 -6.622 -10.646 1.00 96.94 245 ASN A O 1
ATOM 1793 N N . LEU A 1 246 ? -9.531 -5.416 -12.256 1.00 95.06 246 LEU A N 1
ATOM 1794 C CA . LEU A 1 246 ? -9.435 -4.127 -11.554 1.00 95.06 246 LEU A CA 1
ATOM 1795 C C . LEU A 1 246 ? -10.408 -3.975 -10.370 1.00 95.06 246 LEU A C 1
ATOM 1797 O O . LEU A 1 246 ? -10.266 -3.037 -9.584 1.00 95.06 246 LEU A O 1
ATOM 1801 N N . ASN A 1 247 ? -11.400 -4.862 -10.252 1.00 91.62 247 ASN A N 1
ATOM 1802 C CA . ASN A 1 247 ? -12.447 -4.765 -9.236 1.00 91.62 247 ASN A CA 1
ATOM 1803 C C . ASN A 1 247 ? -12.106 -5.592 -7.994 1.00 91.62 247 ASN A C 1
ATOM 1805 O O . ASN A 1 247 ? -12.047 -5.044 -6.895 1.00 91.62 247 ASN A O 1
ATOM 1809 N N . ASP A 1 248 ? -11.861 -6.890 -8.183 1.00 94.06 248 ASP A N 1
ATOM 1810 C CA . ASP A 1 248 ? -11.561 -7.834 -7.098 1.00 94.06 248 ASP A CA 1
ATOM 1811 C C . ASP A 1 248 ? -10.392 -8.760 -7.478 1.00 94.06 248 ASP A C 1
ATOM 1813 O O . ASP A 1 248 ? -10.589 -9.914 -7.874 1.00 94.06 248 ASP A O 1
ATOM 1817 N N . PRO A 1 249 ? -9.158 -8.227 -7.478 1.00 97.12 249 PRO A N 1
ATOM 1818 C CA . PRO A 1 249 ? -7.968 -9.018 -7.752 1.00 97.12 249 PRO A CA 1
ATOM 1819 C C . PRO A 1 249 ? -7.609 -9.901 -6.552 1.00 97.12 249 PRO A C 1
ATOM 1821 O O . PRO A 1 249 ? -7.632 -9.448 -5.406 1.00 97.12 249 PRO A O 1
ATOM 1824 N N . ALA A 1 250 ? -7.165 -11.128 -6.823 1.00 97.00 250 ALA A N 1
ATOM 1825 C CA . ALA A 1 250 ? -6.559 -11.986 -5.810 1.00 97.00 250 ALA A CA 1
ATOM 1826 C C . ALA A 1 250 ? -5.212 -11.416 -5.330 1.00 97.00 250 ALA A C 1
ATOM 1828 O O . ALA A 1 250 ? -4.904 -11.490 -4.142 1.00 97.00 250 ALA A O 1
ATOM 1829 N N . LYS A 1 251 ? -4.437 -10.805 -6.238 1.00 97.38 251 LYS A N 1
ATOM 1830 C CA . LYS A 1 251 ? -3.167 -10.121 -5.950 1.00 97.38 251 LYS A CA 1
ATOM 1831 C C . LYS A 1 251 ? -3.213 -8.666 -6.424 1.00 97.38 251 LYS A C 1
ATOM 1833 O O . LYS A 1 251 ? -3.333 -8.397 -7.614 1.00 97.38 251 LYS A O 1
ATOM 1838 N N . CYS A 1 252 ? -3.089 -7.702 -5.523 1.00 98.12 252 CYS A N 1
ATOM 1839 C CA . CYS A 1 252 ? -2.967 -6.291 -5.881 1.00 98.12 252 CYS A CA 1
ATOM 1840 C C . CYS A 1 252 ? -1.513 -5.846 -5.722 1.00 98.12 252 CYS A C 1
ATOM 1842 O O . CYS A 1 252 ? -0.965 -5.904 -4.621 1.00 98.12 252 CYS A O 1
ATOM 1844 N N . ILE A 1 253 ? -0.894 -5.400 -6.814 1.00 98.25 253 ILE A N 1
ATOM 1845 C CA . ILE A 1 253 ? 0.411 -4.746 -6.784 1.00 98.25 253 ILE A CA 1
ATOM 1846 C C . ILE A 1 253 ? 0.179 -3.293 -6.373 1.00 98.25 253 ILE A C 1
ATOM 1848 O O . ILE A 1 253 ? -0.451 -2.526 -7.104 1.00 98.25 253 ILE A O 1
ATOM 1852 N N . LEU A 1 254 ? 0.695 -2.917 -5.209 1.00 98.00 254 LEU A N 1
ATOM 1853 C CA . LEU A 1 254 ? 0.665 -1.552 -4.707 1.00 98.00 254 LEU A CA 1
ATOM 1854 C C . LEU A 1 254 ? 1.967 -0.849 -5.060 1.00 98.00 254 LEU A C 1
ATOM 1856 O O . LEU A 1 254 ? 3.041 -1.310 -4.679 1.00 98.00 254 LEU A O 1
ATOM 1860 N N . VAL A 1 255 ? 1.858 0.291 -5.739 1.00 98.06 255 VAL A N 1
ATOM 1861 C CA . VAL A 1 255 ? 2.990 1.175 -6.028 1.00 98.06 255 VAL A CA 1
ATOM 1862 C C . VAL A 1 255 ? 2.660 2.584 -5.551 1.00 98.06 255 VAL A C 1
ATOM 1864 O O . VAL A 1 255 ? 1.834 3.279 -6.145 1.00 98.06 255 VAL A O 1
ATOM 1867 N N . GLU A 1 256 ? 3.323 3.021 -4.483 1.00 96.38 256 GLU A N 1
ATOM 1868 C CA . GLU A 1 256 ? 3.239 4.397 -3.978 1.00 96.38 256 GLU A CA 1
ATOM 1869 C C . GLU A 1 256 ? 4.557 5.124 -4.267 1.00 96.38 256 GLU A C 1
ATOM 1871 O O . GLU A 1 256 ? 5.638 4.650 -3.916 1.00 96.38 256 GLU A O 1
ATOM 1876 N N . VAL A 1 257 ? 4.470 6.285 -4.916 1.00 95.88 257 VAL A N 1
ATOM 1877 C CA . VAL A 1 257 ? 5.620 7.109 -5.307 1.00 95.88 257 VAL A CA 1
ATOM 1878 C C . VAL A 1 257 ? 5.545 8.451 -4.591 1.00 95.88 257 VAL A C 1
ATOM 1880 O O . VAL A 1 257 ? 4.584 9.211 -4.747 1.00 95.88 257 VAL A O 1
ATOM 1883 N N . GLN A 1 258 ? 6.586 8.756 -3.827 1.00 93.00 258 GLN A N 1
ATOM 1884 C CA . GLN A 1 258 ? 6.804 10.023 -3.137 1.00 93.00 258 GLN A CA 1
ATOM 1885 C C . GLN A 1 258 ? 8.083 10.691 -3.661 1.00 93.00 258 GLN A C 1
ATOM 1887 O O . GLN A 1 258 ? 8.877 10.048 -4.349 1.00 93.00 258 GLN A O 1
ATOM 1892 N N . PRO A 1 259 ? 8.328 11.974 -3.343 1.00 90.94 259 PRO A N 1
ATOM 1893 C CA . PRO A 1 259 ? 9.506 12.680 -3.846 1.00 90.94 259 PRO A CA 1
ATOM 1894 C C . PRO A 1 259 ? 10.849 12.053 -3.451 1.00 90.94 259 PRO A C 1
ATOM 1896 O O . PRO A 1 259 ? 11.824 12.236 -4.172 1.00 90.94 259 PRO A O 1
ATOM 1899 N N . SER A 1 260 ? 10.921 11.334 -2.325 1.00 89.62 260 SER A N 1
ATOM 1900 C CA . SER A 1 260 ? 12.169 10.744 -1.821 1.00 89.62 260 SER A CA 1
ATOM 1901 C C . SER A 1 260 ? 12.223 9.216 -1.857 1.00 89.62 260 SER A C 1
ATOM 1903 O O . SER A 1 260 ? 13.308 8.657 -1.726 1.00 89.62 260 SER A O 1
ATOM 1905 N N . TRP A 1 261 ? 11.098 8.530 -2.073 1.00 92.50 261 TRP A N 1
ATOM 1906 C CA . TRP A 1 261 ? 11.034 7.068 -2.065 1.00 92.50 261 TRP A CA 1
ATOM 1907 C C . TRP A 1 261 ? 9.903 6.536 -2.949 1.00 92.50 261 TRP A C 1
ATOM 1909 O O . TRP A 1 261 ? 8.905 7.213 -3.198 1.00 92.50 261 TRP A O 1
ATOM 1919 N N . CYS A 1 262 ? 10.049 5.295 -3.399 1.00 95.44 262 CYS A N 1
ATOM 1920 C CA . CYS A 1 262 ? 9.001 4.496 -4.019 1.00 95.44 262 CYS A CA 1
ATOM 1921 C C . CYS A 1 262 ? 8.836 3.201 -3.223 1.00 95.44 262 CYS A C 1
ATOM 1923 O O . CYS A 1 262 ? 9.823 2.608 -2.795 1.00 95.44 262 CYS A O 1
ATOM 1925 N N . GLY A 1 263 ? 7.594 2.794 -2.978 1.00 95.81 263 GLY A N 1
ATOM 1926 C CA . GLY A 1 263 ? 7.282 1.559 -2.274 1.00 95.81 263 GLY A CA 1
ATOM 1927 C C . GLY A 1 263 ? 6.495 0.591 -3.139 1.00 95.81 263 GLY A C 1
ATOM 1928 O O . GLY A 1 263 ? 5.601 1.009 -3.876 1.00 95.81 263 GLY A O 1
ATOM 1929 N N . LEU A 1 264 ? 6.831 -0.690 -3.003 1.00 97.50 264 LEU A N 1
ATOM 1930 C CA . LEU A 1 264 ? 6.215 -1.816 -3.691 1.00 97.50 264 LEU A CA 1
ATOM 1931 C C . LEU A 1 264 ? 5.775 -2.873 -2.673 1.00 97.50 264 LEU A C 1
ATOM 1933 O O . LEU A 1 264 ? 6.553 -3.296 -1.813 1.00 97.50 264 LEU A O 1
ATOM 1937 N N . SER A 1 265 ? 4.538 -3.339 -2.798 1.00 97.31 265 SER A N 1
ATOM 1938 C CA . SER A 1 265 ? 4.047 -4.529 -2.099 1.00 97.31 265 SER A CA 1
ATOM 1939 C C . SER A 1 265 ? 3.037 -5.284 -2.955 1.00 97.31 265 SER A C 1
ATOM 1941 O O . SER A 1 265 ? 2.394 -4.711 -3.837 1.00 97.31 265 SER A O 1
ATOM 1943 N N . VAL A 1 266 ? 2.903 -6.585 -2.704 1.00 97.44 266 VAL A N 1
ATOM 1944 C CA . VAL A 1 266 ? 1.860 -7.417 -3.307 1.00 97.44 266 VAL A CA 1
ATOM 1945 C C . VAL A 1 266 ? 0.931 -7.858 -2.191 1.00 97.44 266 VAL A C 1
ATOM 1947 O O . VAL A 1 266 ? 1.322 -8.618 -1.311 1.00 97.44 266 VAL A O 1
ATOM 1950 N N . VAL A 1 267 ? -0.301 -7.358 -2.214 1.00 96.94 267 VAL A N 1
ATOM 1951 C CA . VAL A 1 267 ? -1.290 -7.612 -1.163 1.00 96.94 267 VAL A CA 1
ATOM 1952 C C . VAL A 1 267 ? -2.456 -8.445 -1.667 1.00 96.94 267 VAL A C 1
ATOM 1954 O O . VAL A 1 267 ? -2.745 -8.496 -2.862 1.00 96.94 267 VAL A O 1
ATOM 1957 N N . GLU A 1 268 ? -3.160 -9.072 -0.736 1.00 96.06 268 GLU A N 1
ATOM 1958 C CA . GLU A 1 268 ? -4.364 -9.859 -0.997 1.00 96.06 268 GLU A CA 1
ATOM 1959 C C . GLU A 1 268 ? -5.599 -9.158 -0.426 1.00 96.06 268 GLU A C 1
ATOM 1961 O O . GLU A 1 268 ? -5.500 -8.123 0.234 1.00 96.06 268 GLU A O 1
ATOM 1966 N N . ASN A 1 269 ? -6.786 -9.729 -0.654 1.00 94.88 269 ASN A N 1
ATOM 1967 C CA . ASN A 1 269 ? -8.037 -9.250 -0.056 1.00 94.88 269 ASN A CA 1
ATOM 1968 C C . ASN A 1 269 ? -8.328 -7.762 -0.348 1.00 94.88 269 ASN A C 1
ATOM 1970 O O . ASN A 1 269 ? -8.956 -7.075 0.460 1.00 94.88 269 ASN A O 1
ATOM 1974 N N . TRP A 1 270 ? -7.894 -7.251 -1.504 1.00 94.62 270 TRP A N 1
ATOM 1975 C CA . TRP A 1 270 ? -7.925 -5.821 -1.823 1.00 94.62 270 TRP A CA 1
ATOM 1976 C C . TRP A 1 270 ? -9.332 -5.213 -1.741 1.00 94.62 270 TRP A C 1
ATOM 1978 O O . TRP A 1 270 ? -9.540 -4.215 -1.041 1.00 94.62 270 TRP A O 1
ATOM 1988 N N . ALA A 1 271 ? -10.323 -5.826 -2.397 1.00 93.19 271 ALA A N 1
ATOM 1989 C CA . ALA A 1 271 ? -11.709 -5.362 -2.329 1.00 93.19 271 ALA A CA 1
ATOM 1990 C C . ALA A 1 271 ? -12.317 -5.610 -0.940 1.00 93.19 271 ALA A C 1
ATOM 1992 O O . ALA A 1 271 ? -12.961 -4.726 -0.367 1.00 93.19 271 ALA A O 1
ATOM 1993 N N . ARG A 1 272 ? -12.046 -6.787 -0.358 1.00 93.94 272 ARG A N 1
ATOM 1994 C CA . ARG A 1 272 ? -12.527 -7.200 0.970 1.00 93.94 272 ARG A CA 1
ATOM 1995 C C . ARG A 1 272 ? -12.077 -6.247 2.085 1.00 93.94 272 ARG A C 1
ATOM 1997 O O . ARG A 1 272 ? -12.851 -5.993 3.008 1.00 93.94 272 ARG A O 1
ATOM 2004 N N . LEU A 1 273 ? -10.867 -5.696 1.990 1.00 94.62 273 LEU A N 1
ATOM 2005 C CA . LEU A 1 273 ? -10.303 -4.693 2.901 1.00 94.62 273 LEU A CA 1
ATOM 2006 C C . LEU A 1 273 ? -10.559 -3.248 2.432 1.00 94.62 273 LEU A C 1
ATOM 2008 O O . LEU A 1 273 ? -9.885 -2.319 2.875 1.00 94.62 273 LEU A O 1
ATOM 2012 N N . LYS A 1 274 ? -11.535 -3.034 1.535 1.00 94.44 274 LYS A N 1
ATOM 2013 C CA . LYS A 1 274 ? -11.938 -1.721 0.997 1.00 94.44 274 LYS A CA 1
ATOM 2014 C C . LYS A 1 274 ? -10.744 -0.886 0.513 1.00 94.44 274 LYS A C 1
ATOM 2016 O O . LYS A 1 274 ? -10.646 0.300 0.827 1.00 94.44 274 LYS A O 1
ATOM 2021 N N . LYS A 1 275 ? -9.832 -1.495 -0.254 1.00 95.25 275 LYS A N 1
ATOM 2022 C CA . LYS A 1 275 ? -8.596 -0.856 -0.743 1.00 95.25 275 LYS A CA 1
ATOM 2023 C C . LYS A 1 275 ? -7.718 -0.328 0.395 1.00 95.25 275 LYS A C 1
ATOM 2025 O O . LYS A 1 275 ? -7.212 0.795 0.336 1.00 95.25 275 LYS A O 1
ATOM 2030 N N . TYR A 1 276 ? -7.640 -1.114 1.471 1.00 96.25 276 TYR A N 1
ATOM 2031 C CA . TYR A 1 276 ? -6.885 -0.808 2.686 1.00 96.25 276 TYR A CA 1
ATOM 2032 C C . TYR A 1 276 ? -7.287 0.540 3.319 1.00 96.25 276 TYR A C 1
ATOM 2034 O O . TYR A 1 276 ? -6.481 1.266 3.909 1.00 96.25 276 TYR A O 1
ATOM 2042 N N . ASN A 1 277 ? -8.566 0.900 3.177 1.00 95.19 277 ASN A N 1
ATOM 2043 C CA . ASN A 1 277 ? -9.146 2.110 3.742 1.00 95.19 277 ASN A CA 1
ATOM 2044 C C . ASN A 1 277 ? -9.766 1.802 5.108 1.00 95.19 277 ASN A C 1
ATOM 2046 O O . ASN A 1 277 ? -10.916 1.372 5.205 1.00 95.19 277 ASN A O 1
ATOM 2050 N N . LEU A 1 278 ? -8.988 2.044 6.162 1.00 93.56 278 LEU A N 1
ATOM 2051 C CA . LEU A 1 278 ? -9.392 1.857 7.550 1.00 93.56 278 LEU A CA 1
ATOM 2052 C C . LEU A 1 278 ? -10.647 2.665 7.906 1.00 93.56 278 LEU A C 1
ATOM 2054 O O . LEU A 1 278 ? -11.556 2.138 8.550 1.00 93.56 278 LEU A O 1
ATOM 2058 N N . HIS A 1 279 ? -10.742 3.911 7.437 1.00 91.44 279 HIS A N 1
ATOM 2059 C CA . HIS A 1 279 ? -11.928 4.735 7.667 1.00 91.44 279 HIS A CA 1
ATOM 2060 C C . HIS A 1 279 ? -13.171 4.097 7.034 1.00 91.44 279 HIS A C 1
ATOM 2062 O O . HIS A 1 279 ? -14.203 3.945 7.682 1.00 91.44 279 HIS A O 1
ATOM 2068 N N . ALA A 1 280 ? -13.081 3.655 5.779 1.00 91.06 280 ALA A N 1
ATOM 2069 C CA . ALA A 1 280 ? -14.198 3.023 5.084 1.00 91.06 280 ALA A CA 1
ATOM 2070 C C . ALA A 1 280 ? -14.569 1.657 5.684 1.00 91.06 280 ALA A C 1
ATOM 2072 O O . ALA A 1 280 ? -15.729 1.257 5.592 1.00 91.06 280 ALA A O 1
ATOM 2073 N N . LEU A 1 281 ? -13.612 0.935 6.277 1.00 91.06 281 LEU A N 1
ATOM 2074 C CA . LEU A 1 281 ? -13.851 -0.331 6.981 1.00 91.06 281 LEU A CA 1
ATOM 2075 C C . LEU A 1 281 ? -14.598 -0.154 8.305 1.00 91.06 281 LEU A C 1
ATOM 2077 O O . LEU A 1 281 ? -15.300 -1.073 8.715 1.00 91.06 281 LEU A O 1
ATOM 2081 N N . THR A 1 282 ? -14.470 1.012 8.936 1.00 89.81 282 THR A N 1
ATOM 2082 C CA . THR A 1 282 ? -15.006 1.309 10.275 1.00 89.81 282 THR A CA 1
ATOM 2083 C C . THR A 1 282 ? -16.106 2.377 10.257 1.00 89.81 282 THR A C 1
ATOM 2085 O O . THR A 1 282 ? -16.460 2.938 11.290 1.00 89.81 282 THR A O 1
ATOM 2088 N N . THR A 1 283 ? -16.666 2.665 9.078 1.00 85.69 283 THR A N 1
ATOM 2089 C CA . THR A 1 283 ? -17.791 3.594 8.903 1.00 85.69 283 THR A CA 1
ATOM 2090 C C . THR A 1 283 ? -19.004 2.838 8.350 1.00 85.69 283 THR A C 1
ATOM 2092 O O . THR A 1 283 ? -18.832 2.052 7.410 1.00 85.69 283 THR A O 1
ATOM 2095 N N . PRO A 1 284 ? -20.223 3.074 8.880 1.00 79.81 284 PRO A N 1
ATOM 2096 C CA . PRO A 1 284 ? -21.454 2.507 8.332 1.00 79.81 284 PRO A CA 1
ATOM 2097 C C . PRO A 1 284 ? -21.646 2.869 6.852 1.00 79.81 284 PRO A C 1
ATOM 2099 O O . PRO A 1 284 ? -21.282 3.964 6.416 1.00 79.81 284 PRO A O 1
ATOM 2102 N N . GLU A 1 285 ? -22.230 1.956 6.076 1.00 69.06 285 GLU A N 1
ATOM 2103 C CA . GLU A 1 285 ? -22.425 2.112 4.626 1.00 69.06 285 GLU A CA 1
ATOM 2104 C C . GLU A 1 285 ? -23.346 3.305 4.269 1.00 69.06 285 GLU A C 1
ATOM 2106 O O . GLU A 1 285 ? -23.169 3.912 3.212 1.00 69.06 285 GLU A O 1
ATOM 2111 N N . ASP A 1 286 ? -24.232 3.723 5.182 1.00 55.66 286 ASP A N 1
ATOM 2112 C CA . ASP A 1 286 ? -25.270 4.746 4.956 1.00 55.66 286 ASP A CA 1
ATOM 2113 C C . ASP A 1 286 ? -24.741 6.183 4.763 1.00 55.66 286 ASP A C 1
ATOM 2115 O O . ASP A 1 286 ? -25.445 7.055 4.256 1.00 55.66 286 ASP A O 1
ATOM 2119 N N . ASN A 1 287 ? -23.480 6.456 5.117 1.00 51.72 287 ASN A N 1
ATOM 2120 C CA . ASN A 1 287 ? -22.866 7.784 4.957 1.00 51.72 287 ASN A CA 1
ATOM 2121 C C . ASN A 1 287 ? -22.184 8.008 3.591 1.00 51.72 287 ASN A C 1
ATOM 2123 O O . ASN A 1 287 ? -21.631 9.083 3.348 1.00 51.72 287 ASN A O 1
ATOM 2127 N N . LYS A 1 288 ? -22.194 7.023 2.682 1.00 51.53 288 LYS A N 1
ATOM 2128 C CA . LYS A 1 288 ? -21.449 7.100 1.409 1.00 51.53 288 LYS A CA 1
ATOM 2129 C C . LYS A 1 288 ? -22.070 8.033 0.363 1.00 51.53 288 LYS A C 1
ATOM 2131 O O . LYS A 1 288 ? -21.335 8.591 -0.447 1.00 51.53 288 LYS A O 1
ATOM 2136 N N . THR A 1 289 ? -23.381 8.260 0.394 1.00 39.31 289 THR A N 1
ATOM 2137 C CA . THR A 1 289 ? -24.104 8.971 -0.680 1.00 39.31 289 THR A CA 1
ATOM 2138 C C . THR A 1 289 ? -23.940 10.497 -0.647 1.00 39.31 289 THR A C 1
ATOM 2140 O O . THR A 1 289 ? -24.252 11.169 -1.625 1.00 39.31 289 THR A O 1
ATOM 2143 N N . LYS A 1 290 ? -23.432 11.078 0.450 1.00 38.22 290 LYS A N 1
ATOM 2144 C CA . LYS A 1 290 ? -23.292 12.544 0.578 1.00 38.22 290 LYS A CA 1
ATOM 2145 C C . LYS A 1 290 ? -21.977 13.102 0.023 1.00 38.22 290 LYS A C 1
ATOM 2147 O O . LYS A 1 290 ? -21.928 14.274 -0.325 1.00 38.22 290 LYS A O 1
ATOM 2152 N N . VAL A 1 291 ? -20.927 12.285 -0.094 1.00 46.81 291 VAL A N 1
ATOM 2153 C CA . VAL A 1 291 ? -19.603 12.749 -0.561 1.00 46.81 291 VAL A CA 1
ATOM 2154 C C . VAL A 1 291 ? -19.469 12.654 -2.087 1.00 46.81 291 VAL A C 1
ATOM 2156 O O . VAL A 1 291 ? -18.775 13.466 -2.690 1.00 46.81 291 VAL A O 1
ATOM 2159 N N . SER A 1 292 ? -20.167 11.718 -2.739 1.00 39.41 292 SER A N 1
ATOM 2160 C CA . SER A 1 292 ? -20.148 11.576 -4.203 1.00 39.41 292 SER A CA 1
ATOM 2161 C C . SER A 1 292 ? -20.929 12.671 -4.934 1.00 39.41 292 SER A C 1
ATOM 2163 O O . SER A 1 292 ? -20.554 13.036 -6.044 1.00 39.41 292 SER A O 1
ATOM 2165 N N . ASN A 1 293 ? -21.984 13.217 -4.321 1.00 36.03 293 ASN A N 1
ATOM 2166 C CA . ASN A 1 293 ? -22.843 14.202 -4.987 1.00 36.03 293 ASN A CA 1
ATOM 2167 C C . ASN A 1 293 ? -22.264 15.625 -4.971 1.00 36.03 293 ASN A C 1
ATOM 2169 O O . ASN A 1 293 ? -22.539 16.387 -5.889 1.00 36.03 293 ASN A O 1
ATOM 2173 N N . ALA A 1 294 ? -21.413 15.971 -3.999 1.00 41.34 294 ALA A N 1
ATOM 2174 C CA . ALA A 1 294 ? -20.790 17.297 -3.939 1.00 41.34 294 ALA A CA 1
ATOM 2175 C C . ALA A 1 294 ? -19.749 17.526 -5.055 1.00 41.34 294 ALA A C 1
ATOM 2177 O O . ALA A 1 294 ? -19.575 18.646 -5.517 1.00 41.34 294 ALA A O 1
ATOM 2178 N N . VAL A 1 295 ? -19.091 16.465 -5.540 1.00 42.44 295 VAL A N 1
ATOM 2179 C CA . VAL A 1 295 ? -18.063 16.566 -6.596 1.00 42.44 295 VAL A CA 1
ATOM 2180 C C . VAL A 1 295 ? -18.678 16.746 -7.991 1.00 42.44 295 VAL A C 1
ATOM 2182 O O . VAL A 1 295 ? -18.015 17.249 -8.894 1.00 42.44 295 VAL A O 1
ATOM 2185 N N . PHE A 1 296 ? -19.943 16.361 -8.192 1.00 39.97 296 PHE A N 1
ATOM 2186 C CA . PHE A 1 296 ? -20.583 16.452 -9.508 1.00 39.97 296 PHE A CA 1
ATOM 2187 C C . PHE A 1 296 ? -21.228 17.822 -9.781 1.00 39.97 296 PHE A C 1
ATOM 2189 O O . PHE A 1 296 ? -21.365 18.202 -10.942 1.00 39.97 296 PHE A O 1
ATOM 2196 N N . GLU A 1 297 ? -21.586 18.590 -8.745 1.00 40.53 297 GLU A N 1
ATOM 2197 C CA . GLU A 1 297 ? -22.161 19.933 -8.929 1.00 40.53 297 GLU A CA 1
ATOM 2198 C C . GLU A 1 297 ? -21.112 21.018 -9.223 1.00 40.53 297 GLU A C 1
ATOM 2200 O O . GLU A 1 297 ? -21.422 21.986 -9.915 1.00 40.53 297 GLU A O 1
ATOM 2205 N N . GLU A 1 298 ? -19.856 20.853 -8.797 1.00 42.09 298 GLU A N 1
ATOM 2206 C CA . GLU A 1 298 ? -18.823 21.892 -8.964 1.00 42.09 298 GLU A CA 1
ATOM 2207 C C . GLU A 1 298 ? -18.239 21.982 -10.393 1.00 42.09 298 GLU A C 1
ATOM 2209 O O . GLU A 1 298 ? -17.550 22.944 -10.721 1.00 42.09 298 GLU A O 1
ATOM 2214 N N . VAL A 1 299 ? -18.537 21.025 -11.283 1.00 44.88 299 VAL A N 1
ATOM 2215 C CA . VAL A 1 299 ? -17.960 20.956 -12.649 1.00 44.88 299 VAL A CA 1
ATOM 2216 C C . VAL A 1 299 ? -18.864 21.592 -13.720 1.00 44.88 299 VAL A C 1
ATOM 2218 O O . VAL A 1 299 ? -18.499 21.658 -14.893 1.00 44.88 299 VAL A O 1
ATOM 2221 N N . LYS A 1 300 ? -20.045 22.113 -13.361 1.00 42.22 300 LYS A N 1
ATOM 2222 C CA . LYS A 1 300 ? -21.003 22.665 -14.336 1.00 42.22 300 LYS A CA 1
ATOM 2223 C C . LYS A 1 300 ? -21.194 24.177 -14.197 1.00 42.22 300 LYS A C 1
ATOM 2225 O O . LYS A 1 300 ? -22.294 24.653 -13.938 1.00 42.22 300 LYS A O 1
ATOM 2230 N N . LYS A 1 301 ? -20.138 24.954 -14.452 1.00 33.75 301 LYS A N 1
ATOM 2231 C CA . LYS A 1 301 ? -20.299 26.363 -14.841 1.00 33.75 301 LYS A CA 1
ATOM 2232 C C . LYS A 1 301 ? -19.403 26.686 -16.047 1.00 33.75 301 LYS A C 1
ATOM 2234 O O . LYS A 1 301 ? -18.188 26.591 -15.906 1.00 33.75 301 LYS A O 1
ATOM 2239 N N . PRO A 1 302 ? -19.963 27.011 -17.228 1.00 40.47 302 PRO A N 1
ATOM 2240 C CA . PRO A 1 302 ? -19.175 27.473 -18.367 1.00 40.47 302 PRO A CA 1
ATOM 2241 C C . PRO A 1 302 ? -18.682 28.905 -18.123 1.00 40.47 302 PRO A C 1
ATOM 2243 O O . PRO A 1 302 ? -19.444 29.754 -17.660 1.00 40.47 302 PRO A O 1
ATOM 2246 N N . GLU A 1 303 ? -17.414 29.152 -18.435 1.00 38.34 303 GLU A N 1
ATOM 2247 C CA . GLU A 1 303 ? -16.776 30.470 -18.460 1.00 38.34 303 GLU A CA 1
ATOM 2248 C C . GLU A 1 303 ? -17.092 31.144 -19.810 1.00 38.34 303 GLU A C 1
ATOM 2250 O O . GLU A 1 303 ? -16.800 30.583 -20.867 1.00 38.34 303 GLU A O 1
ATOM 2255 N N . GLU A 1 304 ? -17.745 32.311 -19.789 1.00 43.84 304 GLU A N 1
ATOM 2256 C CA . GLU A 1 304 ? -17.984 33.127 -20.989 1.00 43.84 304 GLU A CA 1
ATOM 2257 C C . GLU A 1 304 ? -16.720 33.919 -21.380 1.00 43.84 304 GLU A C 1
ATOM 2259 O O . GLU A 1 304 ? -15.999 34.403 -20.502 1.00 43.84 304 GLU A O 1
ATOM 2264 N N . PRO A 1 305 ? -16.437 34.095 -22.685 1.00 48.84 305 PRO A N 1
ATOM 2265 C CA . PRO A 1 305 ? -15.240 34.784 -23.147 1.00 48.84 305 PRO A CA 1
ATOM 2266 C C . PRO A 1 305 ? -15.377 36.309 -23.023 1.00 48.84 305 PRO A C 1
ATOM 2268 O O . PRO A 1 305 ? -16.304 36.922 -23.548 1.00 48.84 305 PRO A O 1
ATOM 2271 N N . ASN A 1 306 ? -14.395 36.924 -22.365 1.00 38.62 306 ASN A N 1
ATOM 2272 C CA . ASN A 1 306 ? -14.264 38.370 -22.211 1.00 38.62 306 ASN A CA 1
ATOM 2273 C C . ASN A 1 306 ? -13.965 39.046 -23.567 1.00 38.62 306 ASN A C 1
ATOM 2275 O O . ASN A 1 306 ? -12.867 38.906 -24.115 1.00 38.62 306 ASN A O 1
ATOM 2279 N N . ALA A 1 307 ? -14.944 39.773 -24.108 1.00 45.75 307 ALA A N 1
ATOM 2280 C CA . ALA A 1 307 ? -14.782 40.622 -25.281 1.00 45.75 307 ALA A CA 1
ATOM 2281 C C . ALA A 1 307 ? -14.205 41.988 -24.875 1.00 45.75 307 ALA A C 1
ATOM 2283 O O . ALA A 1 307 ? -14.743 42.684 -24.020 1.00 45.75 307 ALA A O 1
ATOM 2284 N N . LYS A 1 308 ? -13.101 42.363 -25.526 1.00 44.84 308 LYS A N 1
ATOM 2285 C CA . LYS A 1 308 ? -12.478 43.688 -25.450 1.00 44.84 308 LYS A CA 1
ATOM 2286 C C . LYS A 1 308 ? -13.401 44.780 -26.013 1.00 44.84 308 LYS A C 1
ATOM 2288 O O . LYS A 1 308 ? -13.842 44.653 -27.151 1.00 44.84 308 LYS A O 1
ATOM 2293 N N . ALA A 1 309 ? -13.556 45.864 -25.261 1.00 41.56 309 ALA A N 1
ATOM 2294 C CA . ALA A 1 309 ? -13.815 47.253 -25.672 1.00 41.56 309 ALA A CA 1
ATOM 2295 C C . ALA A 1 309 ? -13.624 48.090 -24.386 1.00 41.56 309 ALA A C 1
ATOM 2297 O O . ALA A 1 309 ? -14.014 47.621 -23.320 1.00 41.56 309 ALA A O 1
ATOM 2298 N N . GLU A 1 310 ? -12.992 49.253 -24.325 1.00 39.22 310 GLU A N 1
ATOM 2299 C CA . GLU A 1 310 ? -12.516 50.244 -25.293 1.00 39.22 310 GLU A CA 1
ATOM 2300 C C . GLU A 1 310 ? -11.420 51.063 -24.579 1.00 39.22 310 GLU A C 1
ATOM 2302 O O . GLU A 1 310 ? -11.503 51.173 -23.329 1.00 39.22 310 GLU A O 1
#